Protein AF-A0A7X9J1A2-F1 (afdb_monomer_lite)

Radius of gyration: 20.96 Å; chains: 1; bounding box: 38×32×92 Å

pLDDT: mean 79.82, std 18.3, range [32.09, 97.44]

Sequence (200 aa):
MKPSADDAREDTLRRIERVVHALDPTTAAGPLLGPRILLFTAGESAGREDLATIGTAIELLWRANLRHEIPVGKDLPAGAPAPTLAGDTMLAESYRLLASLGDPWLIQVLSRAMASASEGALCESREERAERQSLYHETIALVGAHQAGQTGGDTRDLLQWARRIGHAHLMDLPPPPDTDPFIAGGFYDPKPEQPVSDSG

Foldseek 3Di:
DDDDLVRLLVVLVVLLQVVLCVLPVPDDSPPLLLLVLLLVLLRSVNNDPLSSLLSNLLVLLVQLLVLVLADPPPDDDPPDPRSNVSSVVSNVVSVVSVVVVVDVVSVVLLVVLSVQLSVLSVDPDLQSNLQSNLQNQLSSSVNSNVNNVHDDDVSVVSSVVSSVVSSVVSVPDDDRDDDPPVVVDPDPPPDPPDPDDDDD

Secondary structure (DSSP, 8-state):
-PPPHHHHHHHHHHHHHHHHHHH-TTS-----HHHHHHHHHHGGGGG-HHHHHHHHHHHHHHHHHHHHTSPTTS-PPTTPPPHHHHHHHHHHHHHHHHHHTT-HHHHHHHHHHHHHHHHHHT-SSHHHHHHHHHHHHHHHHHHHHHHTT--SHHHHHHHHHHHHHHHHHHHHSPPPP---TTSTT-----PPPPPP----

Structure (mmCIF, N/CA/C/O backbone):
data_AF-A0A7X9J1A2-F1
#
_entry.id   AF-A0A7X9J1A2-F1
#
loop_
_atom_site.group_PDB
_atom_site.id
_atom_site.type_symbol
_atom_site.label_atom_id
_atom_site.label_alt_id
_atom_site.label_comp_id
_atom_site.label_asym_id
_atom_site.label_entity_id
_atom_site.label_seq_id
_atom_site.pdbx_PDB_ins_code
_atom_site.Cartn_x
_atom_site.Cartn_y
_atom_site.Cartn_z
_atom_site.occupancy
_atom_site.B_iso_or_equiv
_atom_site.auth_seq_id
_atom_site.auth_comp_id
_atom_site.auth_asym_id
_atom_site.auth_atom_id
_atom_site.pdbx_PDB_model_num
ATOM 1 N N . MET A 1 1 ? -11.864 -21.144 24.073 1.00 57.53 1 MET A N 1
ATOM 2 C CA . MET A 1 1 ? -10.775 -20.141 24.098 1.00 57.53 1 MET A CA 1
ATOM 3 C C . MET A 1 1 ? -10.993 -19.192 22.932 1.00 57.53 1 MET A C 1
ATOM 5 O O . MET A 1 1 ? -11.397 -19.677 21.883 1.00 57.53 1 MET A O 1
ATOM 9 N N . LYS A 1 2 ? -10.812 -17.877 23.111 1.00 55.12 2 LYS A N 1
ATOM 10 C CA . LYS A 1 2 ? -10.766 -16.931 21.980 1.00 55.12 2 LYS A CA 1
ATOM 11 C C . LYS A 1 2 ? -9.363 -17.006 21.344 1.00 55.12 2 LYS A C 1
ATOM 13 O O . LYS A 1 2 ? -8.419 -17.172 22.115 1.00 55.12 2 LYS A O 1
ATOM 18 N N . PRO A 1 3 ? -9.224 -16.930 20.008 1.00 64.00 3 PRO A N 1
ATOM 19 C CA . PRO A 1 3 ? -7.911 -16.856 19.361 1.00 64.00 3 PRO A CA 1
ATOM 20 C C . PRO A 1 3 ? -7.147 -15.613 19.837 1.00 64.00 3 PRO A C 1
ATOM 22 O O . PRO A 1 3 ? -7.770 -14.598 20.163 1.00 64.00 3 PRO A O 1
ATOM 25 N N . SER A 1 4 ? -5.817 -15.710 19.922 1.00 83.62 4 SER A N 1
ATOM 26 C CA . SER A 1 4 ? -4.974 -14.570 20.295 1.00 83.62 4 SER A CA 1
ATOM 27 C C . SER A 1 4 ? -4.921 -13.533 19.164 1.00 83.62 4 SER A C 1
ATOM 29 O O . SER A 1 4 ? -5.210 -13.843 18.006 1.00 83.62 4 SER A O 1
ATOM 31 N N . ALA A 1 5 ? -4.544 -12.291 19.481 1.00 79.69 5 ALA A N 1
ATOM 32 C CA . ALA A 1 5 ? -4.348 -11.250 18.469 1.00 79.69 5 ALA A CA 1
ATOM 33 C C . ALA A 1 5 ? -3.254 -11.627 17.448 1.00 79.69 5 ALA A C 1
ATOM 35 O O . ALA A 1 5 ? -3.342 -11.244 16.282 1.00 79.69 5 ALA A O 1
ATOM 36 N N . ASP A 1 6 ? -2.254 -12.406 17.870 1.00 84.94 6 ASP A N 1
ATOM 37 C CA . ASP A 1 6 ? -1.214 -12.942 16.988 1.00 84.94 6 ASP A CA 1
ATOM 38 C C . ASP A 1 6 ? -1.781 -13.997 16.025 1.00 84.94 6 ASP A C 1
ATOM 40 O O . ASP A 1 6 ? -1.500 -13.936 14.829 1.00 84.94 6 ASP A O 1
ATOM 44 N N . ASP A 1 7 ? -2.647 -14.899 16.506 1.00 87.69 7 ASP A N 1
ATOM 45 C CA . ASP A 1 7 ? -3.311 -15.898 15.653 1.00 87.69 7 ASP A CA 1
ATOM 46 C C . ASP A 1 7 ? -4.206 -15.228 14.605 1.00 87.69 7 ASP A C 1
ATOM 48 O O . ASP A 1 7 ? -4.196 -15.605 13.434 1.00 87.69 7 ASP A O 1
ATOM 52 N N . ALA A 1 8 ? -4.958 -14.198 15.008 1.00 86.50 8 A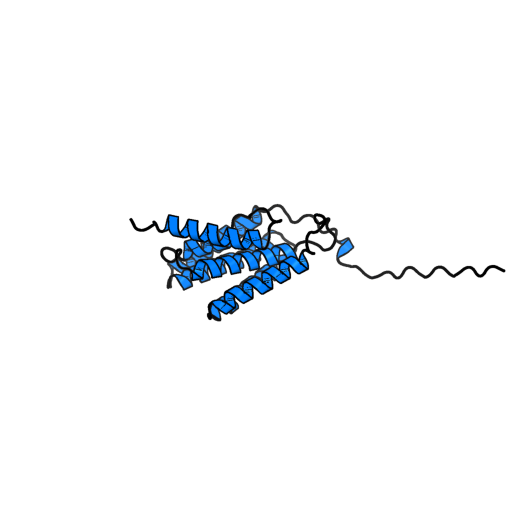LA A N 1
ATOM 53 C CA . ALA A 1 8 ? -5.804 -13.438 14.095 1.00 86.50 8 ALA A CA 1
ATOM 54 C C . ALA A 1 8 ? -4.977 -12.706 13.023 1.00 86.50 8 ALA A C 1
ATOM 56 O O . ALA A 1 8 ? -5.360 -12.700 11.853 1.00 86.50 8 ALA A O 1
ATOM 57 N N . ARG A 1 9 ? -3.825 -12.127 13.398 1.00 90.31 9 ARG A N 1
ATOM 58 C CA . ARG A 1 9 ? -2.885 -11.496 12.456 1.00 90.31 9 ARG A CA 1
ATOM 59 C C . ARG A 1 9 ? -2.355 -12.494 11.436 1.00 90.31 9 ARG A C 1
ATOM 61 O O . ARG A 1 9 ? -2.391 -12.225 10.237 1.00 90.31 9 ARG A O 1
ATOM 68 N N . GLU A 1 10 ? -1.892 -13.638 11.912 1.00 91.50 10 GLU A N 1
ATOM 69 C CA . GLU A 1 10 ? -1.331 -14.691 11.074 1.00 91.50 10 GLU A CA 1
ATOM 70 C C . GLU A 1 10 ? -2.385 -15.281 10.120 1.00 91.50 10 GLU A C 1
ATOM 72 O O . GLU A 1 10 ? -2.131 -15.444 8.926 1.00 91.50 10 GLU A O 1
ATOM 77 N N . ASP A 1 11 ? -3.610 -15.512 10.593 1.00 91.06 11 ASP A N 1
ATOM 78 C CA . ASP A 1 11 ? -4.706 -15.973 9.738 1.00 91.06 11 ASP A CA 1
ATOM 79 C C . ASP A 1 11 ? -5.106 -14.938 8.676 1.00 91.06 11 ASP A C 1
ATOM 81 O O . ASP A 1 11 ? -5.395 -15.312 7.532 1.00 91.06 11 ASP A O 1
ATOM 85 N N . THR A 1 12 ? -5.092 -13.643 9.009 1.00 92.00 12 THR A N 1
ATOM 86 C CA . THR A 1 12 ? -5.304 -12.565 8.032 1.00 92.00 12 THR A CA 1
ATOM 87 C C . THR A 1 12 ? -4.186 -12.538 6.986 1.00 92.00 12 THR A C 1
ATOM 89 O O . THR A 1 12 ? -4.484 -12.483 5.790 1.00 92.00 12 THR A O 1
ATOM 92 N N . LEU A 1 13 ? -2.916 -12.671 7.385 1.00 92.12 13 LEU A N 1
ATOM 93 C CA . LEU A 1 13 ? -1.786 -12.747 6.447 1.00 92.12 13 LEU A CA 1
ATOM 94 C C . LEU A 1 13 ? -1.917 -13.932 5.487 1.00 92.12 13 LEU A C 1
ATOM 96 O O . LEU A 1 13 ? -1.787 -13.746 4.280 1.00 92.12 13 LEU A O 1
ATOM 100 N N . ARG A 1 14 ? -2.275 -15.122 5.982 1.00 91.31 14 ARG A N 1
ATOM 101 C CA . ARG A 1 14 ? -2.501 -16.308 5.134 1.00 91.31 14 ARG A CA 1
ATOM 102 C C . ARG A 1 14 ? -3.665 -16.136 4.159 1.00 91.31 14 ARG A C 1
ATOM 104 O O . ARG A 1 14 ? -3.701 -16.770 3.105 1.00 91.31 14 ARG A O 1
ATOM 111 N N . ARG A 1 15 ? -4.686 -15.347 4.509 1.00 90.88 15 ARG A N 1
ATOM 112 C CA . ARG A 1 15 ? -5.785 -15.013 3.582 1.00 90.88 15 ARG A CA 1
ATOM 113 C C . ARG A 1 15 ? -5.285 -14.106 2.464 1.00 90.88 15 ARG A C 1
ATOM 115 O O . ARG A 1 15 ? -5.536 -14.420 1.305 1.00 90.88 15 ARG A O 1
ATOM 122 N N . ILE A 1 16 ? -4.548 -13.054 2.815 1.00 91.75 16 ILE A N 1
ATOM 123 C CA . ILE A 1 16 ? -3.936 -12.129 1.852 1.00 91.75 16 ILE A CA 1
ATOM 124 C C . ILE A 1 16 ? -3.003 -12.897 0.911 1.00 91.75 16 ILE A C 1
ATOM 126 O O . ILE A 1 16 ? -3.150 -12.813 -0.306 1.00 91.75 16 ILE A O 1
ATOM 130 N N . GLU A 1 17 ? -2.105 -13.713 1.465 1.00 89.75 17 GLU A N 1
ATOM 131 C CA . GLU A 1 17 ? -1.139 -14.507 0.705 1.00 89.75 17 GLU A CA 1
ATOM 132 C C . GLU A 1 17 ? -1.815 -15.402 -0.335 1.00 89.75 17 GLU A C 1
ATOM 134 O O . GLU A 1 17 ? -1.398 -15.427 -1.490 1.00 89.75 17 GLU A O 1
ATOM 139 N N . ARG A 1 18 ? -2.901 -16.092 0.039 1.00 88.75 18 ARG A N 1
ATOM 140 C CA . ARG A 1 18 ? -3.647 -16.959 -0.885 1.00 88.75 18 ARG A CA 1
ATOM 141 C C . ARG A 1 18 ? -4.242 -16.197 -2.064 1.00 88.75 18 ARG A C 1
ATOM 143 O O . ARG A 1 18 ? -4.174 -16.690 -3.186 1.00 88.75 18 ARG A O 1
ATOM 150 N N . VAL A 1 19 ? -4.827 -15.023 -1.822 1.00 87.12 19 VAL A N 1
ATOM 151 C CA . VAL A 1 19 ? -5.424 -14.208 -2.894 1.00 87.12 19 VAL A CA 1
ATOM 152 C C . VAL A 1 19 ? -4.337 -13.663 -3.813 1.00 87.12 19 VAL A C 1
ATOM 154 O O . VAL A 1 19 ? -4.432 -13.783 -5.032 1.00 87.12 19 VAL A O 1
ATOM 157 N N . VAL A 1 20 ? -3.274 -13.119 -3.226 1.00 86.00 20 VAL A N 1
ATOM 158 C CA . VAL A 1 20 ? -2.151 -12.546 -3.968 1.00 86.00 20 VAL A CA 1
ATOM 159 C C . VAL A 1 20 ? -1.443 -13.614 -4.802 1.00 86.00 20 VAL A C 1
ATOM 161 O O . VAL A 1 20 ? -1.184 -13.390 -5.979 1.00 86.00 20 VAL A O 1
ATOM 164 N N . HIS A 1 21 ? -1.188 -14.798 -4.242 1.00 83.44 21 HIS A N 1
ATOM 165 C CA . HIS A 1 21 ? -0.560 -15.904 -4.966 1.00 83.44 21 HIS A CA 1
ATOM 166 C C . HIS A 1 21 ? -1.423 -16.421 -6.126 1.00 83.44 21 HIS A C 1
ATOM 168 O O . HIS A 1 21 ? -0.889 -16.784 -7.170 1.00 83.44 21 HIS A O 1
ATOM 174 N N . ALA A 1 22 ? -2.752 -16.421 -5.980 1.00 82.81 22 ALA A N 1
ATOM 175 C CA . ALA A 1 22 ? -3.654 -16.811 -7.063 1.00 82.81 22 ALA A CA 1
ATOM 176 C C . ALA A 1 22 ? -3.606 -15.838 -8.257 1.00 82.81 22 ALA A C 1
ATOM 178 O O . ALA A 1 22 ? -3.757 -16.264 -9.400 1.00 82.81 22 ALA A O 1
ATOM 179 N N . LEU A 1 23 ? -3.389 -14.545 -7.995 1.00 74.56 23 LEU A N 1
ATOM 180 C CA . LEU A 1 23 ? -3.280 -13.502 -9.022 1.00 74.56 23 LEU A CA 1
ATOM 181 C C . LEU A 1 23 ? -1.855 -13.351 -9.571 1.00 74.56 23 LEU A C 1
ATOM 183 O O . LEU A 1 23 ? -1.667 -12.854 -10.680 1.00 74.56 23 LEU A O 1
ATOM 187 N N . ASP A 1 24 ? -0.858 -13.787 -8.806 1.00 71.38 24 ASP A N 1
ATOM 188 C CA . ASP A 1 24 ? 0.553 -13.663 -9.143 1.00 71.38 24 ASP A CA 1
ATOM 189 C C . ASP A 1 24 ? 1.355 -14.928 -8.783 1.00 71.38 24 ASP A C 1
ATOM 191 O O . ASP A 1 24 ? 2.184 -14.916 -7.865 1.00 71.38 24 ASP A O 1
ATOM 195 N N . PRO A 1 25 ? 1.145 -16.041 -9.509 1.00 67.12 25 PRO A N 1
ATOM 196 C CA . PRO A 1 25 ? 1.778 -17.318 -9.184 1.00 67.12 25 PRO A CA 1
ATOM 197 C C . PRO A 1 25 ? 3.279 -17.348 -9.513 1.00 67.12 25 PRO A C 1
ATOM 199 O O . PRO A 1 25 ? 3.980 -18.270 -9.104 1.00 67.12 25 PRO A O 1
ATOM 202 N N . THR A 1 26 ? 3.775 -16.367 -10.277 1.00 61.22 26 THR A N 1
ATOM 203 C CA . THR A 1 26 ? 5.150 -16.356 -10.812 1.00 61.22 26 THR A CA 1
ATOM 204 C C . THR A 1 26 ? 6.134 -15.552 -9.970 1.00 61.22 26 THR A C 1
ATOM 206 O O . THR A 1 26 ? 7.341 -15.733 -10.115 1.00 61.22 26 THR A O 1
ATOM 209 N N . THR A 1 27 ? 5.650 -14.698 -9.069 1.00 58.41 27 THR A N 1
ATOM 210 C CA . THR A 1 27 ? 6.512 -14.019 -8.100 1.00 58.41 27 THR A CA 1
ATOM 211 C C . THR A 1 27 ? 6.580 -14.891 -6.857 1.00 58.41 27 THR A C 1
ATOM 213 O O . THR A 1 27 ? 5.543 -15.192 -6.259 1.00 58.41 27 THR A O 1
ATOM 216 N N . ALA A 1 28 ? 7.790 -15.296 -6.451 1.00 54.59 28 ALA A N 1
ATOM 217 C CA . ALA A 1 28 ? 8.000 -15.860 -5.119 1.00 54.59 28 ALA A CA 1
ATOM 218 C C . ALA A 1 28 ? 7.271 -14.962 -4.116 1.00 54.59 28 ALA A C 1
ATOM 220 O O . ALA A 1 28 ? 7.385 -13.739 -4.224 1.00 54.59 28 ALA A O 1
ATOM 221 N N . ALA A 1 29 ? 6.460 -15.540 -3.224 1.00 56.88 29 ALA A N 1
ATOM 222 C CA . ALA A 1 29 ? 5.693 -14.767 -2.258 1.00 56.88 29 ALA A CA 1
ATOM 223 C C . ALA A 1 29 ? 6.668 -13.883 -1.469 1.00 56.88 29 ALA A C 1
ATOM 225 O O . ALA A 1 29 ? 7.393 -14.354 -0.595 1.00 56.88 29 ALA A O 1
ATOM 226 N N . GLY A 1 30 ? 6.758 -12.610 -1.864 1.00 64.94 30 GLY A N 1
ATOM 227 C CA . GLY A 1 30 ? 7.595 -11.636 -1.190 1.00 64.94 30 GLY A CA 1
ATOM 228 C C . GLY A 1 30 ? 7.124 -11.480 0.254 1.00 64.94 30 GLY A C 1
ATOM 229 O O . GLY A 1 30 ? 6.043 -11.955 0.615 1.00 64.94 30 GLY A O 1
ATOM 230 N N . PRO A 1 31 ? 7.897 -10.800 1.105 1.00 73.25 31 PRO A N 1
ATOM 231 C CA . PRO A 1 31 ? 7.654 -10.755 2.541 1.00 73.25 31 PRO A CA 1
ATOM 232 C C . PRO A 1 31 ? 6.414 -9.939 2.960 1.00 73.25 31 PRO A C 1
ATOM 234 O O . PRO A 1 31 ? 6.414 -9.439 4.081 1.00 73.25 31 PRO A O 1
ATOM 237 N N . LEU A 1 32 ? 5.349 -9.826 2.142 1.00 88.69 32 LEU A N 1
ATOM 238 C CA . LEU A 1 32 ? 4.072 -9.126 2.398 1.00 88.69 32 LEU A CA 1
ATOM 239 C C . LEU A 1 32 ? 4.255 -7.925 3.339 1.00 88.69 32 LEU A C 1
ATOM 241 O O . LEU A 1 32 ? 3.583 -7.822 4.371 1.00 88.69 32 LEU A O 1
ATOM 245 N N . LEU A 1 33 ? 5.257 -7.084 3.055 1.00 91.81 33 LEU A N 1
ATOM 246 C CA . LEU A 1 33 ? 5.751 -6.122 4.038 1.00 91.81 33 LEU A CA 1
ATOM 247 C C . LEU A 1 33 ? 4.669 -5.089 4.346 1.00 91.81 33 LEU A C 1
ATOM 249 O O . LEU A 1 33 ? 4.412 -4.802 5.513 1.00 91.81 33 LEU A O 1
ATOM 253 N N . GLY A 1 34 ? 3.982 -4.601 3.310 1.00 94.38 34 GLY A N 1
ATOM 254 C CA . GLY A 1 34 ? 2.844 -3.701 3.459 1.00 94.38 34 GLY A CA 1
ATOM 255 C C . GLY A 1 34 ? 1.744 -4.294 4.346 1.00 94.38 34 GLY A C 1
ATOM 256 O O . GLY A 1 34 ? 1.450 -3.714 5.391 1.00 94.38 34 GLY A O 1
ATOM 257 N N . PRO A 1 35 ? 1.183 -5.473 4.022 1.00 95.25 35 PRO A N 1
ATOM 258 C CA . PRO A 1 35 ? 0.241 -6.168 4.900 1.00 95.25 35 PRO A CA 1
ATOM 259 C C . PRO A 1 35 ? 0.720 -6.342 6.346 1.00 95.25 35 PRO A C 1
ATOM 261 O O . PRO A 1 35 ? -0.052 -6.133 7.279 1.00 95.25 35 PRO A O 1
ATOM 264 N N . ARG A 1 36 ? 1.995 -6.679 6.565 1.00 95.25 36 ARG A N 1
ATOM 265 C CA . ARG A 1 36 ? 2.554 -6.810 7.920 1.00 95.25 36 ARG A CA 1
ATOM 266 C C . ARG A 1 36 ? 2.561 -5.478 8.670 1.00 95.25 36 ARG A C 1
ATOM 268 O O . ARG A 1 36 ? 2.163 -5.450 9.832 1.00 95.25 36 ARG A O 1
ATOM 275 N N . ILE A 1 37 ? 2.949 -4.385 8.012 1.00 95.88 37 ILE A N 1
ATOM 276 C CA . ILE A 1 37 ? 2.891 -3.032 8.585 1.00 95.88 37 ILE A CA 1
ATOM 277 C C . ILE A 1 37 ? 1.445 -2.657 8.919 1.00 95.88 37 ILE A C 1
ATOM 279 O O . ILE A 1 37 ? 1.189 -2.229 10.041 1.00 95.88 37 ILE A O 1
ATOM 283 N N . LEU A 1 38 ? 0.507 -2.872 7.989 1.00 96.38 38 LEU A N 1
ATOM 284 C CA . LEU A 1 38 ? -0.918 -2.589 8.180 1.00 96.38 38 LEU A CA 1
ATOM 285 C C . LEU A 1 38 ? -1.456 -3.266 9.444 1.00 96.38 38 LEU A C 1
ATOM 287 O O . LEU A 1 38 ? -2.089 -2.626 10.279 1.00 96.38 38 LEU A O 1
ATOM 291 N N . LEU A 1 39 ? -1.222 -4.573 9.574 1.00 94.50 39 LEU A N 1
ATOM 292 C CA . LEU A 1 39 ? -1.756 -5.359 10.683 1.00 94.50 39 LEU A CA 1
ATOM 293 C C . LEU A 1 39 ? -1.065 -5.031 12.005 1.00 94.50 39 LEU A C 1
ATOM 295 O O . LEU A 1 39 ? -1.712 -5.056 13.049 1.00 94.50 39 LEU A O 1
ATOM 299 N N . PHE A 1 40 ? 0.228 -4.704 11.969 1.00 92.81 40 PHE A N 1
ATOM 300 C CA . PHE A 1 40 ? 0.948 -4.253 13.153 1.00 92.81 40 PHE A CA 1
ATOM 301 C C . PHE A 1 40 ? 0.371 -2.937 13.681 1.00 92.81 40 PHE A C 1
ATOM 303 O O . PHE A 1 40 ? 0.045 -2.843 14.862 1.00 92.81 40 PHE A O 1
ATOM 310 N N . THR A 1 41 ? 0.175 -1.939 12.815 1.00 93.56 41 THR A N 1
ATOM 311 C CA . THR A 1 41 ? -0.350 -0.636 13.247 1.00 93.56 41 THR A CA 1
ATOM 312 C C . THR A 1 41 ? -1.845 -0.666 13.555 1.00 93.56 41 THR A C 1
ATOM 314 O O . THR A 1 41 ? -2.301 0.101 14.401 1.00 93.56 41 THR A O 1
ATOM 317 N N . ALA A 1 42 ? -2.599 -1.597 12.962 1.00 91.81 42 ALA A N 1
ATOM 318 C CA . ALA A 1 42 ? -3.988 -1.861 13.332 1.00 91.81 42 ALA A CA 1
ATOM 319 C C . ALA A 1 42 ? -4.145 -2.503 14.732 1.00 91.81 42 ALA A C 1
ATOM 321 O O . ALA A 1 42 ? -5.239 -2.474 15.306 1.00 91.81 42 ALA A O 1
ATOM 322 N N . GLY A 1 43 ? -3.075 -3.072 15.301 1.00 86.44 43 GLY A N 1
ATOM 323 C CA . GLY A 1 43 ? -3.054 -3.635 16.654 1.00 86.44 43 GLY A CA 1
ATOM 324 C C . GLY A 1 43 ? -4.130 -4.705 16.878 1.00 86.44 43 GLY A C 1
ATOM 325 O O . GLY A 1 43 ? -4.270 -5.643 16.096 1.00 86.44 43 GLY A O 1
ATOM 326 N N . GLU A 1 44 ? -4.931 -4.550 17.934 1.00 83.69 44 GLU A N 1
ATOM 327 C CA . GLU A 1 44 ? -6.037 -5.465 18.273 1.00 83.69 44 GLU A CA 1
ATOM 328 C C . GLU A 1 44 ? -7.136 -5.534 17.195 1.00 83.69 44 GLU A C 1
ATOM 330 O O . GLU A 1 44 ? -7.920 -6.482 17.157 1.00 83.69 44 GLU A O 1
ATOM 335 N N . SER A 1 45 ? -7.189 -4.561 16.278 1.00 80.56 45 SER A N 1
ATOM 336 C CA . SER A 1 45 ? -8.154 -4.567 15.171 1.00 80.56 45 SER A CA 1
ATOM 337 C C . SER A 1 45 ? -7.752 -5.495 14.024 1.00 80.56 45 SER A C 1
ATOM 339 O O . SER A 1 45 ? -8.548 -5.689 13.111 1.00 80.56 45 SER A O 1
ATOM 341 N N . ALA A 1 46 ? -6.559 -6.096 14.061 1.00 73.81 46 ALA A N 1
ATOM 342 C CA . ALA A 1 46 ? -5.975 -6.856 12.954 1.00 73.81 46 ALA A CA 1
ATOM 343 C C . ALA A 1 46 ? -6.781 -8.084 12.474 1.00 73.81 46 ALA A C 1
ATOM 345 O O . ALA A 1 46 ? -6.547 -8.588 11.374 1.00 73.81 46 ALA A O 1
ATOM 346 N N . GLY A 1 47 ? -7.733 -8.568 13.277 1.00 67.75 47 GLY A N 1
ATOM 347 C CA . GLY A 1 47 ? -8.642 -9.659 12.908 1.00 67.75 47 GLY A CA 1
ATOM 348 C C . GLY A 1 47 ? -9.889 -9.228 12.128 1.00 67.75 47 GLY A C 1
ATOM 349 O O . GLY A 1 47 ? -10.715 -10.083 11.805 1.00 67.75 47 GLY A O 1
ATOM 350 N N . ARG A 1 48 ? -10.076 -7.927 11.859 1.00 82.81 48 ARG A N 1
ATOM 351 C CA . ARG A 1 48 ? -11.223 -7.444 11.080 1.00 82.81 48 ARG A CA 1
ATOM 352 C C . ARG A 1 48 ? -11.136 -7.916 9.630 1.00 82.81 48 ARG A C 1
ATOM 354 O O . ARG A 1 48 ? -10.067 -7.952 9.026 1.00 82.81 48 ARG A O 1
ATOM 361 N N . GLU A 1 49 ? -12.290 -8.264 9.071 1.00 83.31 49 GLU A N 1
ATOM 362 C CA . GLU A 1 49 ? -12.389 -8.793 7.709 1.00 83.31 49 GLU A CA 1
ATOM 363 C C . GLU A 1 49 ? -11.968 -7.766 6.650 1.00 83.31 49 GLU A C 1
ATOM 365 O O . GLU A 1 49 ? -11.269 -8.111 5.698 1.00 83.31 49 GLU A O 1
ATOM 370 N N . ASP A 1 50 ? -12.305 -6.493 6.857 1.00 91.31 50 ASP A N 1
ATOM 371 C CA . ASP A 1 50 ? -11.900 -5.402 5.970 1.00 91.31 50 ASP A CA 1
ATOM 372 C C . ASP A 1 50 ? -10.379 -5.227 5.879 1.00 91.31 50 ASP A C 1
ATOM 374 O O . ASP A 1 50 ? -9.880 -4.910 4.803 1.00 91.31 50 ASP A O 1
ATOM 378 N N . LEU A 1 51 ? -9.611 -5.503 6.937 1.00 92.94 51 LEU A N 1
ATOM 379 C CA . LEU A 1 51 ? -8.148 -5.435 6.894 1.00 92.94 51 LEU A CA 1
ATOM 380 C C . LEU A 1 51 ? -7.530 -6.496 5.986 1.00 92.94 51 LEU A C 1
ATOM 382 O O . LEU A 1 51 ? -6.485 -6.236 5.389 1.00 92.94 51 LEU A O 1
ATOM 386 N N . ALA A 1 52 ? -8.171 -7.657 5.822 1.00 93.25 52 ALA A N 1
ATOM 387 C CA . ALA A 1 52 ? -7.741 -8.629 4.822 1.00 93.25 52 ALA A CA 1
ATOM 388 C C . ALA A 1 52 ? -7.919 -8.056 3.407 1.00 93.25 52 ALA A C 1
ATOM 390 O O . ALA A 1 52 ? -7.021 -8.169 2.572 1.00 93.25 52 ALA A O 1
ATOM 391 N N . THR A 1 53 ? -9.042 -7.385 3.146 1.00 95.31 53 THR A N 1
ATOM 392 C CA . THR A 1 53 ? -9.319 -6.720 1.864 1.00 95.31 53 THR A CA 1
ATOM 393 C C . THR A 1 53 ? -8.370 -5.546 1.615 1.00 95.31 53 THR A C 1
ATOM 395 O O . THR A 1 53 ? -7.784 -5.461 0.537 1.00 95.31 53 THR A O 1
ATOM 398 N N . ILE A 1 54 ? -8.155 -4.684 2.614 1.00 97.19 54 ILE A N 1
ATOM 399 C CA . ILE A 1 54 ? -7.228 -3.543 2.547 1.00 97.19 54 ILE A CA 1
ATOM 400 C C . ILE A 1 54 ? -5.797 -4.036 2.321 1.00 97.19 54 ILE A C 1
ATOM 402 O O . ILE A 1 54 ? -5.114 -3.553 1.421 1.00 97.19 54 ILE A O 1
ATOM 406 N N . GLY A 1 55 ? -5.348 -5.029 3.092 1.00 95.62 55 GLY A N 1
ATOM 407 C CA . GLY A 1 55 ? -4.014 -5.610 2.958 1.00 95.62 55 GLY A CA 1
ATOM 408 C C . GLY A 1 55 ? -3.799 -6.280 1.602 1.00 95.62 55 GLY A C 1
ATOM 409 O O . GLY A 1 55 ? -2.742 -6.111 1.001 1.00 95.62 55 GLY A O 1
ATOM 410 N N . THR A 1 56 ? -4.817 -6.964 1.073 1.00 95.06 56 THR A N 1
ATOM 411 C CA . THR A 1 56 ? -4.779 -7.519 -0.290 1.00 95.06 56 THR A CA 1
ATOM 412 C C . THR A 1 56 ? -4.635 -6.409 -1.328 1.00 95.06 56 THR A C 1
ATOM 414 O O . THR A 1 56 ? -3.769 -6.499 -2.192 1.00 95.06 56 THR A O 1
ATOM 417 N N . ALA A 1 57 ? -5.429 -5.340 -1.233 1.00 96.12 57 ALA A N 1
ATOM 418 C CA . ALA A 1 57 ? -5.335 -4.217 -2.161 1.00 96.12 57 ALA A CA 1
ATOM 419 C C . ALA A 1 57 ? -3.960 -3.529 -2.111 1.00 96.12 57 ALA A C 1
ATOM 421 O O . ALA A 1 57 ? -3.394 -3.225 -3.157 1.00 96.12 57 ALA A O 1
ATOM 422 N N . ILE A 1 58 ? -3.400 -3.335 -0.913 1.00 96.12 58 ILE A N 1
ATOM 423 C CA . ILE A 1 58 ? -2.053 -2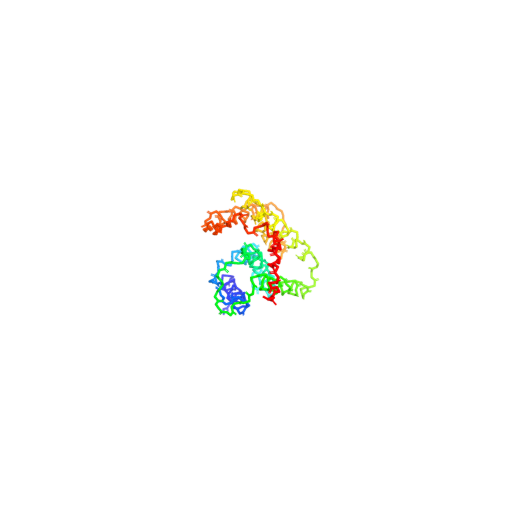.782 -0.709 1.00 96.12 58 ILE A CA 1
ATOM 424 C C . ILE A 1 58 ? -0.989 -3.649 -1.388 1.00 96.12 58 ILE A C 1
ATOM 426 O O . ILE A 1 58 ? -0.153 -3.143 -2.131 1.00 96.12 58 ILE A O 1
ATOM 430 N N . GLU A 1 59 ? -1.021 -4.962 -1.168 1.00 94.19 59 GLU A N 1
ATOM 431 C CA . GLU A 1 59 ? -0.033 -5.855 -1.775 1.00 94.19 59 GLU A CA 1
ATOM 432 C C . GLU A 1 59 ? -0.171 -5.899 -3.306 1.00 94.19 59 GLU A C 1
ATOM 434 O O . GLU A 1 59 ? 0.835 -5.914 -4.014 1.00 94.19 59 GLU A O 1
ATOM 439 N N . LEU A 1 60 ? -1.399 -5.867 -3.836 1.00 93.44 60 LEU A N 1
ATOM 440 C CA . LEU A 1 60 ? -1.640 -5.811 -5.280 1.00 93.44 60 LEU A CA 1
ATOM 441 C C . LEU A 1 60 ? -1.155 -4.497 -5.905 1.00 93.44 60 LEU A C 1
ATOM 443 O O . LEU A 1 60 ? -0.551 -4.537 -6.973 1.00 93.44 60 LEU A O 1
ATOM 447 N N . LEU A 1 61 ? -1.356 -3.354 -5.239 1.00 93.94 61 LEU A N 1
ATOM 448 C CA . LEU A 1 61 ? -0.801 -2.062 -5.666 1.00 93.94 61 LEU A CA 1
ATOM 449 C C . LEU A 1 61 ? 0.728 -2.117 -5.745 1.00 93.94 61 LEU A C 1
ATOM 451 O O . LEU A 1 61 ? 1.317 -1.731 -6.753 1.00 93.94 61 LEU A O 1
ATOM 455 N N . TRP A 1 62 ? 1.371 -2.644 -4.701 1.00 90.94 62 TRP A N 1
ATOM 456 C CA . TRP A 1 62 ? 2.824 -2.767 -4.659 1.00 90.94 62 TRP A CA 1
ATOM 457 C C . TRP A 1 62 ? 3.360 -3.679 -5.767 1.00 90.94 62 TRP A C 1
ATOM 459 O O . TRP A 1 62 ? 4.307 -3.328 -6.472 1.00 90.94 62 TRP A O 1
ATOM 469 N N . ARG A 1 63 ? 2.724 -4.834 -5.982 1.00 88.06 63 ARG A N 1
ATOM 470 C CA . ARG A 1 63 ? 3.114 -5.763 -7.050 1.00 88.06 63 ARG A CA 1
ATOM 471 C C . ARG A 1 63 ? 2.869 -5.200 -8.437 1.00 88.06 63 ARG A C 1
ATOM 473 O O . ARG A 1 63 ? 3.709 -5.415 -9.305 1.00 88.06 63 ARG A O 1
ATOM 480 N N . ALA A 1 64 ? 1.782 -4.459 -8.639 1.00 89.00 64 ALA A N 1
ATOM 481 C CA . ALA A 1 64 ? 1.550 -3.746 -9.889 1.00 89.00 64 ALA A CA 1
ATOM 482 C C . ALA A 1 64 ? 2.727 -2.814 -10.201 1.00 89.00 64 ALA A C 1
ATOM 484 O O . ALA A 1 64 ? 3.314 -2.916 -11.275 1.00 89.00 64 ALA A O 1
ATOM 485 N N . ASN A 1 65 ? 3.152 -2.015 -9.218 1.00 86.88 65 ASN A N 1
ATOM 486 C CA . ASN A 1 65 ? 4.299 -1.123 -9.364 1.00 86.88 65 ASN A CA 1
ATOM 487 C C . ASN A 1 65 ? 5.588 -1.869 -9.721 1.00 86.88 65 ASN A C 1
ATOM 489 O O . ASN A 1 65 ? 6.243 -1.529 -10.700 1.00 86.88 65 ASN A O 1
ATOM 493 N N . LEU A 1 66 ? 5.917 -2.938 -8.989 1.00 82.00 66 LEU A N 1
ATOM 494 C CA . LEU A 1 66 ? 7.103 -3.748 -9.282 1.00 82.00 66 LEU A CA 1
ATOM 495 C C . LEU A 1 66 ? 7.058 -4.371 -10.683 1.00 82.00 66 LEU A C 1
ATOM 497 O O . LEU A 1 66 ? 8.084 -4.479 -11.347 1.00 82.00 66 LEU A O 1
ATOM 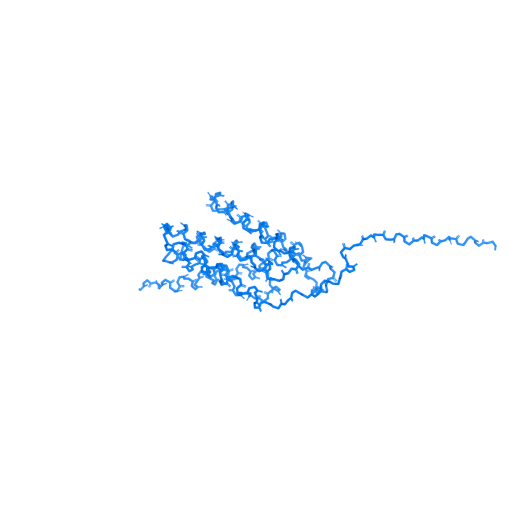501 N N . ARG A 1 67 ? 5.876 -4.790 -11.148 1.00 79.31 67 ARG A N 1
ATOM 502 C CA . ARG A 1 67 ? 5.689 -5.341 -12.497 1.00 79.31 67 ARG A CA 1
ATOM 503 C C . ARG A 1 67 ? 5.873 -4.284 -13.577 1.00 79.31 67 ARG A C 1
ATOM 505 O O . ARG A 1 67 ? 6.450 -4.596 -14.616 1.00 79.31 67 ARG A O 1
ATOM 512 N N . HIS A 1 68 ? 5.412 -3.061 -13.329 1.00 81.88 68 HIS A N 1
ATOM 513 C CA . HIS A 1 68 ? 5.599 -1.923 -14.230 1.00 81.88 68 HIS A CA 1
ATOM 514 C C . HIS A 1 68 ? 7.053 -1.438 -14.282 1.00 81.88 68 HIS A C 1
ATOM 516 O O . HIS A 1 68 ? 7.460 -0.885 -15.298 1.00 81.88 68 HIS A O 1
ATOM 522 N N . GLU A 1 69 ? 7.852 -1.706 -13.248 1.00 77.31 69 GLU A N 1
ATOM 523 C CA . GLU A 1 69 ? 9.297 -1.442 -13.242 1.00 77.31 69 GLU A CA 1
ATOM 524 C C . GLU A 1 69 ? 10.114 -2.456 -14.071 1.00 77.31 69 GLU A C 1
ATOM 526 O O . GLU A 1 69 ? 11.277 -2.195 -14.387 1.00 77.31 69 GLU A O 1
ATOM 531 N N . ILE A 1 70 ? 9.542 -3.608 -14.459 1.00 69.25 70 ILE A N 1
ATOM 532 C CA . ILE A 1 70 ? 10.247 -4.592 -15.294 1.00 69.25 70 ILE A CA 1
ATOM 533 C C . ILE A 1 70 ? 10.378 -4.044 -16.727 1.00 69.25 70 ILE A C 1
ATOM 535 O O . ILE A 1 70 ? 9.362 -3.802 -17.383 1.00 69.25 70 ILE A O 1
ATOM 539 N N . PRO A 1 71 ? 11.605 -3.917 -17.266 1.00 62.97 71 PRO A N 1
ATOM 540 C CA . PRO A 1 71 ? 11.821 -3.391 -18.610 1.00 62.97 71 PRO A CA 1
ATOM 541 C C . PRO A 1 71 ? 11.150 -4.242 -19.689 1.00 62.97 71 PRO A C 1
ATOM 543 O O . PRO A 1 71 ? 11.232 -5.475 -19.673 1.00 62.97 71 PRO A O 1
ATOM 546 N N . VAL A 1 72 ? 10.545 -3.576 -20.673 1.00 51.56 72 VAL A N 1
ATOM 547 C CA . VAL A 1 72 ? 9.995 -4.223 -21.870 1.00 51.56 72 VAL A CA 1
ATOM 548 C C . VAL A 1 72 ? 11.132 -4.914 -22.634 1.00 51.56 72 VAL A C 1
ATOM 550 O O . VAL A 1 72 ? 12.141 -4.286 -22.941 1.00 51.56 72 VAL A O 1
ATOM 553 N N . GLY A 1 73 ? 10.977 -6.206 -22.943 1.00 45.97 73 GLY A N 1
ATOM 554 C CA . GLY A 1 73 ? 11.950 -6.970 -23.739 1.00 45.97 73 GLY A CA 1
ATOM 555 C C . GLY A 1 73 ? 12.928 -7.851 -22.954 1.00 45.97 73 GLY A C 1
ATOM 556 O O . GLY A 1 73 ? 13.806 -8.447 -23.571 1.00 45.97 73 GLY A O 1
ATOM 557 N N . LYS A 1 74 ? 12.788 -7.985 -21.627 1.00 54.94 74 LYS A N 1
ATOM 558 C CA . LYS A 1 74 ? 13.474 -9.057 -20.880 1.00 54.94 74 LYS A CA 1
ATOM 559 C C . LYS A 1 74 ? 12.779 -10.400 -21.088 1.00 54.94 74 LYS A C 1
ATOM 561 O O . LYS A 1 74 ? 11.553 -10.444 -21.180 1.00 54.94 74 LYS A O 1
ATOM 566 N N . ASP A 1 75 ? 13.568 -11.475 -21.141 1.00 52.34 75 ASP A N 1
ATOM 567 C CA . ASP A 1 75 ? 13.069 -12.845 -21.282 1.00 52.34 75 ASP A CA 1
ATOM 568 C C . ASP A 1 75 ? 12.095 -13.165 -20.146 1.00 52.34 75 ASP A C 1
ATOM 570 O O . ASP A 1 75 ? 12.474 -13.328 -18.983 1.00 52.34 75 ASP A O 1
ATOM 574 N N . LEU A 1 76 ? 10.814 -13.235 -20.490 1.00 57.75 76 LEU A N 1
ATOM 575 C CA . LEU A 1 76 ? 9.783 -13.722 -19.591 1.00 57.75 76 LEU A CA 1
ATOM 576 C C . LEU A 1 76 ? 9.654 -15.233 -19.762 1.00 57.75 76 LEU A C 1
ATOM 578 O O . LEU A 1 76 ? 9.845 -15.745 -20.870 1.00 57.75 76 LEU A O 1
ATOM 582 N N . PRO A 1 77 ? 9.282 -15.964 -18.698 1.00 57.12 77 PRO A N 1
ATOM 583 C CA . PRO A 1 77 ? 8.903 -17.362 -18.831 1.00 57.12 77 PRO A CA 1
ATOM 584 C C . PRO A 1 77 ? 7.855 -17.523 -19.938 1.00 57.12 77 PRO A C 1
ATOM 586 O O . PRO A 1 77 ? 6.903 -16.742 -20.018 1.00 57.12 77 PRO A O 1
ATOM 589 N N . ALA A 1 78 ? 8.018 -18.532 -20.794 1.00 51.22 78 ALA A N 1
ATOM 590 C CA . ALA A 1 78 ? 7.081 -18.790 -21.882 1.00 51.22 78 ALA A CA 1
ATOM 591 C C . ALA A 1 78 ? 5.648 -18.942 -21.336 1.00 51.22 78 ALA A C 1
ATOM 593 O O . ALA A 1 78 ? 5.393 -19.773 -20.465 1.00 51.22 78 ALA A O 1
ATOM 594 N N . GLY A 1 79 ? 4.719 -18.125 -21.842 1.00 57.62 79 GLY A N 1
ATOM 595 C CA . GLY A 1 79 ? 3.319 -18.108 -21.402 1.00 57.62 79 GLY A CA 1
ATOM 596 C C . GLY A 1 79 ? 3.006 -17.168 -20.232 1.00 57.62 79 GLY A C 1
ATOM 597 O O . GLY A 1 79 ? 1.841 -17.072 -19.848 1.00 57.62 79 GLY A O 1
ATOM 598 N N . ALA A 1 80 ? 3.989 -16.446 -19.682 1.00 56.44 80 ALA A N 1
ATOM 599 C CA . ALA A 1 80 ? 3.711 -15.371 -18.737 1.00 56.44 80 ALA A CA 1
ATOM 600 C C . ALA A 1 80 ? 3.032 -14.189 -19.463 1.00 56.44 80 ALA A C 1
ATOM 602 O O . ALA A 1 80 ? 3.475 -13.815 -20.555 1.00 56.44 80 ALA A O 1
ATOM 603 N N . PRO A 1 81 ? 1.969 -13.585 -18.894 1.00 59.22 81 PRO A N 1
ATOM 604 C CA . PRO A 1 81 ? 1.418 -12.347 -19.433 1.00 59.22 81 PRO A CA 1
ATOM 605 C C . PRO A 1 81 ? 2.510 -11.277 -19.491 1.00 59.22 81 PRO A C 1
ATOM 607 O O . PRO A 1 81 ? 3.421 -11.262 -18.657 1.00 59.22 81 PRO A O 1
ATOM 610 N N . ALA A 1 82 ? 2.405 -10.364 -20.462 1.00 67.50 82 ALA A N 1
ATOM 611 C CA . ALA A 1 82 ? 3.288 -9.206 -20.508 1.00 67.50 82 ALA A CA 1
ATOM 612 C C . ALA A 1 82 ? 3.268 -8.507 -19.128 1.00 67.50 82 ALA A C 1
ATOM 614 O O . ALA A 1 82 ? 2.178 -8.352 -18.565 1.00 67.50 82 ALA A O 1
ATOM 615 N N . PRO A 1 83 ? 4.415 -8.086 -18.563 1.00 70.88 83 PRO A N 1
ATOM 616 C CA . PRO A 1 83 ? 4.502 -7.616 -17.180 1.00 70.88 83 PRO A CA 1
ATOM 617 C C . PRO A 1 83 ? 3.588 -6.418 -16.953 1.00 70.88 83 PRO A C 1
ATOM 619 O O . PRO A 1 83 ? 2.936 -6.326 -15.919 1.00 70.88 83 PRO A O 1
ATOM 622 N N . THR A 1 84 ? 3.452 -5.579 -17.980 1.00 74.00 84 THR A N 1
ATOM 623 C CA . THR A 1 84 ? 2.514 -4.461 -18.034 1.00 74.00 84 THR A CA 1
ATOM 624 C C . THR A 1 84 ? 1.066 -4.906 -17.841 1.00 74.00 84 THR A C 1
ATOM 626 O O . THR A 1 84 ? 0.396 -4.398 -16.953 1.00 74.00 84 THR A O 1
ATOM 629 N N . LEU A 1 85 ? 0.595 -5.910 -18.589 1.00 80.50 85 LEU A N 1
ATOM 630 C CA . LEU A 1 85 ? -0.787 -6.392 -18.487 1.00 80.50 85 LEU A CA 1
ATOM 631 C C . LEU A 1 85 ? -1.069 -7.054 -17.128 1.00 80.50 85 LEU A C 1
ATOM 633 O O . LEU A 1 85 ? -2.158 -6.901 -16.572 1.00 80.50 85 LEU A O 1
ATOM 637 N N . ALA A 1 86 ? -0.090 -7.782 -16.582 1.00 81.56 86 ALA A N 1
ATOM 638 C CA . ALA A 1 86 ? -0.189 -8.345 -15.238 1.00 81.56 86 ALA A CA 1
ATOM 639 C C . ALA A 1 86 ? -0.281 -7.236 -14.178 1.00 81.56 86 ALA A C 1
ATOM 641 O O . ALA A 1 86 ? -1.149 -7.294 -13.307 1.00 81.56 86 ALA A O 1
ATOM 642 N N . GLY A 1 87 ? 0.563 -6.206 -14.292 1.00 87.06 87 GLY A N 1
ATOM 643 C CA . GLY A 1 87 ? 0.530 -5.033 -13.423 1.00 87.06 87 GLY A CA 1
ATOM 644 C C . GLY A 1 87 ? -0.801 -4.287 -13.503 1.00 87.06 87 GLY A C 1
ATOM 645 O O . GLY A 1 87 ? -1.404 -4.007 -12.472 1.00 87.06 87 GLY A O 1
ATOM 646 N N . ASP A 1 88 ? -1.328 -4.062 -14.707 1.00 90.00 88 ASP A N 1
ATOM 647 C CA . ASP A 1 88 ? -2.616 -3.388 -14.917 1.00 90.00 88 ASP A CA 1
ATOM 648 C C . ASP A 1 88 ? -3.786 -4.183 -14.328 1.00 90.00 88 ASP A C 1
ATOM 650 O O . ASP A 1 88 ? -4.703 -3.611 -13.737 1.00 90.00 88 ASP A O 1
ATOM 654 N N . THR A 1 89 ? -3.737 -5.514 -14.435 1.00 89.50 89 THR A N 1
ATOM 655 C CA . THR A 1 89 ? -4.742 -6.401 -13.834 1.00 89.50 89 THR A CA 1
ATOM 656 C C . THR A 1 89 ? -4.724 -6.294 -12.309 1.00 89.50 89 THR A C 1
ATOM 658 O O . THR A 1 89 ? -5.778 -6.143 -11.691 1.00 89.50 89 THR A O 1
ATOM 661 N N . MET A 1 90 ? -3.538 -6.317 -11.692 1.00 90.62 90 MET A N 1
ATOM 662 C CA . MET A 1 90 ? -3.391 -6.152 -10.240 1.00 90.62 90 MET A CA 1
ATOM 663 C C . MET A 1 90 ? -3.821 -4.758 -9.782 1.00 90.62 90 MET A C 1
ATOM 665 O O . MET A 1 90 ? -4.509 -4.628 -8.769 1.00 90.62 90 MET A O 1
ATOM 669 N N . LEU A 1 91 ? -3.478 -3.722 -10.550 1.00 93.56 91 LEU A N 1
ATOM 670 C CA . LEU A 1 91 ? -3.884 -2.347 -10.287 1.00 93.56 91 LEU A CA 1
ATOM 671 C C . LEU A 1 91 ? -5.412 -2.218 -10.307 1.00 93.56 91 LEU A C 1
ATOM 673 O O . LEU A 1 91 ? -6.000 -1.719 -9.348 1.00 93.56 91 LEU A O 1
ATOM 677 N N . ALA A 1 92 ? -6.068 -2.718 -11.354 1.00 94.75 92 ALA A N 1
ATOM 678 C CA . ALA A 1 92 ? -7.523 -2.693 -11.470 1.00 94.75 92 ALA A CA 1
ATOM 679 C C . ALA A 1 92 ? -8.204 -3.464 -10.328 1.00 94.75 92 ALA A C 1
ATOM 681 O O . ALA A 1 92 ? -9.144 -2.959 -9.710 1.00 94.75 92 ALA A O 1
ATOM 682 N N . GLU A 1 93 ? -7.701 -4.657 -10.006 1.00 95.31 93 GLU A N 1
ATOM 683 C CA . GLU A 1 93 ? -8.243 -5.483 -8.929 1.00 95.31 93 GLU A CA 1
ATOM 684 C C . GLU A 1 93 ? -8.069 -4.818 -7.557 1.00 95.31 93 GLU A C 1
ATOM 686 O O . GLU A 1 93 ? -8.999 -4.816 -6.749 1.00 95.31 93 GLU A O 1
ATOM 691 N N . SER A 1 94 ? -6.933 -4.159 -7.311 1.00 96.44 94 SER A N 1
ATOM 692 C CA . SER A 1 94 ? -6.709 -3.411 -6.072 1.00 96.44 94 SER A CA 1
ATOM 693 C C . SER A 1 94 ? -7.740 -2.294 -5.877 1.00 96.44 94 SER A C 1
ATOM 695 O O . SER A 1 94 ? -8.342 -2.188 -4.808 1.00 96.44 94 SER A O 1
ATOM 697 N N . TYR A 1 95 ? -8.038 -1.514 -6.921 1.00 97.38 95 TYR A N 1
ATOM 698 C CA . TYR A 1 95 ? -9.045 -0.456 -6.853 1.00 97.38 95 TYR A CA 1
ATOM 699 C C . TYR A 1 95 ? -10.466 -1.001 -6.748 1.00 97.38 95 TYR A C 1
ATOM 701 O O . TYR A 1 95 ? -11.293 -0.398 -6.065 1.00 97.38 95 TYR A O 1
ATOM 709 N N . ARG A 1 96 ? -10.754 -2.157 -7.358 1.00 97.44 96 ARG A N 1
ATOM 710 C CA . ARG A 1 96 ? -12.035 -2.850 -7.179 1.00 97.44 96 ARG A CA 1
ATOM 711 C C . ARG A 1 96 ? -12.247 -3.245 -5.715 1.00 97.44 96 ARG A C 1
ATOM 713 O O . ARG A 1 96 ? -13.335 -3.026 -5.180 1.00 97.44 96 ARG A O 1
ATOM 720 N N . LEU A 1 97 ? -11.215 -3.784 -5.058 1.00 96.38 97 LEU A N 1
ATOM 721 C CA . LEU A 1 97 ? -11.250 -4.115 -3.631 1.00 96.38 97 LEU A CA 1
ATOM 722 C C . LEU A 1 97 ? -11.433 -2.858 -2.774 1.00 96.38 97 LEU A C 1
ATOM 724 O O . LEU A 1 97 ? -12.329 -2.834 -1.934 1.00 96.38 97 LEU A O 1
ATOM 728 N N . LEU A 1 98 ? -10.664 -1.793 -3.020 1.00 97.06 98 LEU A N 1
ATOM 729 C CA . LEU A 1 98 ? -10.805 -0.538 -2.271 1.00 97.06 98 LEU A CA 1
ATOM 730 C C . LEU A 1 98 ? -12.195 0.090 -2.443 1.00 97.06 98 LEU A C 1
ATOM 732 O O . LEU A 1 98 ? -12.797 0.526 -1.465 1.00 97.06 98 LEU A O 1
ATOM 736 N N . ALA A 1 99 ? -12.746 0.080 -3.658 1.00 97.00 99 ALA A N 1
ATOM 737 C CA . ALA A 1 99 ? -14.097 0.567 -3.925 1.00 97.00 99 ALA A CA 1
ATOM 738 C C . ALA A 1 99 ? -15.169 -0.242 -3.178 1.00 97.00 99 ALA A C 1
ATOM 740 O O . ALA A 1 99 ? -16.145 0.334 -2.700 1.00 97.00 99 ALA A O 1
ATOM 741 N N . SER A 1 100 ? -14.976 -1.558 -3.025 1.00 97.06 100 SER A N 1
ATOM 742 C CA . SER A 1 100 ? -15.921 -2.422 -2.304 1.00 97.06 100 SER A CA 1
ATOM 743 C C . SER A 1 100 ? -16.039 -2.110 -0.808 1.00 97.06 100 SER A C 1
ATOM 745 O O . SER A 1 100 ? -17.052 -2.447 -0.200 1.00 97.06 100 SER A O 1
ATOM 747 N N . LEU A 1 101 ? -15.044 -1.431 -0.225 1.00 95.81 101 LEU A N 1
ATOM 748 C CA . LEU A 1 101 ? -15.045 -1.025 1.183 1.00 95.81 101 LEU A CA 1
ATOM 749 C C . LEU A 1 101 ? -15.914 0.211 1.450 1.00 95.81 101 LEU A C 1
ATOM 751 O O . LEU A 1 101 ? -16.242 0.485 2.600 1.00 95.81 101 LEU A O 1
ATOM 755 N N . GLY A 1 102 ? -16.283 0.969 0.410 1.00 95.06 102 GLY A N 1
ATOM 756 C CA . GLY A 1 102 ? -17.112 2.167 0.558 1.00 95.06 102 GLY A CA 1
ATOM 757 C C . GLY A 1 102 ? -16.431 3.327 1.293 1.00 95.06 102 GLY A C 1
ATOM 758 O O . GLY A 1 102 ? -17.126 4.222 1.768 1.00 95.06 102 GLY A O 1
ATOM 759 N N . ASP A 1 103 ? -15.096 3.330 1.371 1.00 94.38 103 ASP A N 1
ATOM 760 C CA . ASP A 1 103 ? -14.300 4.373 2.026 1.00 94.38 103 ASP A CA 1
ATOM 761 C C . ASP A 1 103 ? -13.437 5.140 0.998 1.00 94.38 103 ASP A C 1
ATOM 763 O O . ASP A 1 103 ? -12.349 4.691 0.614 1.00 94.38 103 ASP A O 1
ATOM 767 N N . PRO A 1 104 ? -13.896 6.320 0.535 1.00 95.06 104 PRO A N 1
ATOM 768 C CA . PRO A 1 104 ? -13.152 7.140 -0.417 1.00 95.06 104 PRO A CA 1
ATOM 769 C C . PRO A 1 104 ? -11.809 7.642 0.119 1.00 95.06 104 PRO A C 1
ATOM 771 O O . PRO A 1 104 ? -10.923 7.955 -0.679 1.00 95.06 104 PRO A O 1
ATOM 774 N N . TRP A 1 105 ? -11.644 7.743 1.443 1.00 96.25 105 TRP A N 1
ATOM 775 C CA . TRP A 1 105 ? -10.394 8.199 2.043 1.00 96.25 105 TRP A CA 1
ATOM 776 C C . TRP A 1 105 ? -9.273 7.190 1.790 1.00 96.25 105 TRP A C 1
ATOM 778 O O . TRP A 1 105 ? -8.185 7.596 1.379 1.00 96.25 105 TRP A O 1
ATOM 788 N N . LEU A 1 106 ? -9.558 5.886 1.919 1.00 95.62 106 LEU A N 1
ATOM 789 C CA . LEU A 1 106 ? -8.596 4.821 1.608 1.00 95.62 106 LEU A CA 1
ATOM 790 C C . LEU A 1 106 ? -8.107 4.899 0.163 1.00 95.62 106 LEU A C 1
ATOM 792 O O . LEU A 1 106 ? -6.903 4.839 -0.078 1.00 95.62 106 LEU A O 1
ATOM 796 N N . ILE A 1 107 ? -9.030 5.077 -0.787 1.00 96.31 107 ILE A N 1
ATOM 797 C CA . ILE A 1 107 ? -8.692 5.212 -2.208 1.00 96.31 107 ILE A CA 1
ATOM 798 C C . ILE A 1 107 ? -7.773 6.419 -2.405 1.00 96.31 107 ILE A C 1
ATOM 800 O O . ILE A 1 107 ? -6.696 6.285 -2.973 1.00 96.31 107 ILE A O 1
ATOM 804 N N . GLN A 1 108 ? -8.156 7.591 -1.892 1.00 96.56 108 GLN A N 1
ATOM 805 C CA . GLN A 1 108 ? -7.378 8.818 -2.077 1.00 96.56 108 GLN A CA 1
ATOM 806 C C . GLN A 1 108 ? -5.973 8.725 -1.475 1.00 96.56 108 GLN A C 1
ATOM 808 O O . GLN A 1 108 ? -4.999 9.132 -2.111 1.00 96.56 108 GLN A O 1
ATOM 813 N N . VAL A 1 109 ? -5.864 8.210 -0.250 1.00 96.38 109 VAL A N 1
ATOM 814 C CA . VAL A 1 109 ? -4.593 8.103 0.472 1.00 96.38 109 VAL A CA 1
ATOM 815 C C . VAL A 1 109 ? -3.661 7.102 -0.205 1.00 96.38 109 VAL A C 1
ATOM 817 O O . VAL A 1 109 ? -2.507 7.437 -0.477 1.00 96.38 109 VAL A O 1
ATOM 820 N N . LEU A 1 110 ? -4.163 5.917 -0.559 1.00 96.44 110 LEU A N 1
ATOM 821 C CA . LEU A 1 110 ? -3.352 4.896 -1.221 1.00 96.44 110 LEU A CA 1
ATOM 822 C C . LEU A 1 110 ? -2.986 5.288 -2.657 1.00 96.44 110 LEU A C 1
ATOM 824 O O . LEU A 1 110 ? -1.847 5.064 -3.057 1.00 96.44 110 LEU A O 1
ATOM 828 N N . SER A 1 111 ? -3.875 5.946 -3.411 1.00 95.25 111 SER A N 1
ATOM 829 C CA . SER A 1 111 ? -3.549 6.461 -4.750 1.00 95.25 111 SER A CA 1
ATOM 830 C C . SER A 1 111 ? -2.422 7.490 -4.722 1.00 95.25 111 SER A C 1
ATOM 832 O O . SER A 1 111 ? -1.538 7.447 -5.572 1.00 95.25 111 SER A O 1
ATOM 834 N N . ARG A 1 112 ? -2.423 8.412 -3.749 1.00 94.81 112 ARG A N 1
ATOM 835 C CA . ARG A 1 112 ? -1.352 9.417 -3.613 1.00 94.81 112 ARG A CA 1
ATOM 836 C C . ARG A 1 112 ? -0.014 8.776 -3.272 1.00 94.81 112 ARG A C 1
ATOM 838 O O . ARG A 1 112 ? 1.002 9.129 -3.862 1.00 94.81 112 ARG A O 1
ATOM 845 N N . ALA A 1 113 ? -0.024 7.826 -2.344 1.00 93.25 113 ALA A N 1
ATOM 846 C CA . ALA A 1 113 ? 1.175 7.088 -1.980 1.00 93.25 113 ALA A CA 1
ATOM 847 C C . ALA A 1 113 ? 1.714 6.263 -3.155 1.00 93.25 113 ALA A C 1
ATOM 849 O O . ALA A 1 113 ? 2.921 6.238 -3.381 1.00 93.25 113 ALA A O 1
ATOM 850 N N . MET A 1 114 ? 0.821 5.647 -3.934 1.00 92.50 114 MET A N 1
ATOM 851 C CA . MET A 1 114 ? 1.189 4.909 -5.137 1.00 92.50 114 MET A CA 1
ATOM 852 C C . MET A 1 114 ? 1.794 5.837 -6.196 1.00 92.50 114 MET A C 1
ATOM 854 O O . MET A 1 114 ? 2.870 5.554 -6.704 1.00 92.50 114 MET A O 1
ATOM 858 N N . ALA A 1 115 ? 1.185 6.995 -6.461 1.00 90.19 115 ALA A N 1
ATOM 859 C CA . ALA A 1 115 ? 1.754 7.977 -7.383 1.00 90.19 115 ALA A CA 1
ATOM 860 C C . ALA A 1 115 ? 3.179 8.391 -6.969 1.00 90.19 115 ALA A C 1
ATOM 862 O O . ALA A 1 115 ? 4.090 8.367 -7.791 1.00 90.19 115 ALA A O 1
ATOM 863 N N . SER A 1 116 ? 3.399 8.667 -5.679 1.00 87.56 116 SER A N 1
ATOM 864 C CA . SER A 1 116 ? 4.730 8.996 -5.151 1.00 87.56 116 SER A CA 1
ATOM 865 C C . SER A 1 116 ? 5.733 7.843 -5.280 1.00 87.56 116 SER A C 1
ATOM 867 O O . SER A 1 116 ? 6.914 8.086 -5.532 1.00 87.56 116 SER A O 1
ATOM 869 N N . ALA A 1 117 ? 5.301 6.595 -5.086 1.00 87.50 117 ALA A N 1
ATOM 870 C CA . ALA A 1 117 ? 6.165 5.426 -5.239 1.00 87.50 117 ALA A CA 1
ATOM 871 C C . ALA A 1 117 ? 6.536 5.177 -6.710 1.00 87.50 117 ALA A C 1
ATOM 873 O O . ALA A 1 117 ? 7.697 4.877 -6.999 1.00 87.50 117 ALA A O 1
ATOM 874 N N . SER A 1 118 ? 5.592 5.379 -7.633 1.00 86.25 118 SER A N 1
ATOM 875 C CA . SER A 1 118 ? 5.835 5.298 -9.075 1.00 86.25 118 SER A CA 1
ATOM 876 C C . SER A 1 118 ? 6.737 6.431 -9.575 1.00 86.25 118 SER A C 1
ATOM 878 O O . SER A 1 118 ? 7.613 6.187 -10.396 1.00 86.25 118 SER A O 1
ATOM 880 N N . GLU A 1 119 ? 6.613 7.650 -9.042 1.00 85.00 119 GLU A N 1
ATOM 881 C CA . GLU A 1 119 ? 7.593 8.718 -9.296 1.00 85.00 119 GLU A CA 1
ATOM 882 C C . GLU A 1 119 ? 8.989 8.339 -8.784 1.00 85.00 119 GLU A C 1
ATOM 884 O O . GLU A 1 119 ? 9.985 8.607 -9.449 1.00 85.00 119 GLU A O 1
ATOM 889 N N . GLY A 1 120 ? 9.071 7.674 -7.626 1.00 82.38 120 GLY A N 1
ATOM 890 C CA . GLY A 1 120 ? 10.330 7.158 -7.088 1.00 82.38 120 GLY A CA 1
ATOM 891 C C . GLY A 1 120 ? 11.018 6.148 -8.007 1.00 82.38 120 GLY A C 1
ATOM 892 O O . GLY A 1 120 ? 12.245 6.130 -8.082 1.00 82.38 120 GLY A O 1
ATOM 893 N N . ALA A 1 121 ? 10.255 5.354 -8.760 1.00 77.50 121 ALA A N 1
ATOM 894 C CA . ALA A 1 121 ? 10.812 4.424 -9.740 1.00 77.50 121 ALA A CA 1
ATOM 895 C C . ALA A 1 121 ? 11.597 5.136 -10.859 1.00 77.50 121 ALA A C 1
ATOM 897 O O . ALA A 1 121 ? 12.530 4.558 -11.414 1.00 77.50 121 ALA A O 1
ATOM 898 N N . LEU A 1 122 ? 11.271 6.403 -11.142 1.00 80.31 122 LEU A N 1
ATOM 899 C CA . LEU A 1 122 ? 11.959 7.238 -12.132 1.00 80.31 122 LEU A CA 1
ATOM 900 C C . LEU A 1 122 ? 13.263 7.853 -11.603 1.00 80.31 122 LEU A C 1
ATOM 902 O O . LEU A 1 122 ? 14.027 8.416 -12.384 1.00 80.31 122 LEU A O 1
ATOM 906 N N . CYS A 1 123 ? 13.530 7.769 -10.297 1.00 83.25 123 CYS A N 1
ATOM 907 C CA . CYS A 1 123 ? 14.759 8.298 -9.719 1.00 83.25 123 CYS A CA 1
ATOM 908 C C . CYS A 1 123 ? 15.979 7.492 -10.174 1.00 83.25 123 CYS A C 1
ATOM 910 O O . CYS A 1 123 ? 15.967 6.256 -10.198 1.00 83.25 123 CYS A O 1
ATOM 912 N N . GLU A 1 124 ? 17.057 8.212 -10.484 1.00 79.31 124 GLU A N 1
ATOM 913 C CA . GLU A 1 124 ? 18.321 7.636 -10.951 1.00 79.31 124 GLU A CA 1
ATOM 914 C C . GLU A 1 124 ? 19.093 6.969 -9.811 1.00 79.31 124 GLU A C 1
ATOM 916 O O . GLU A 1 124 ? 19.695 5.908 -9.989 1.00 79.31 124 GLU A O 1
ATOM 921 N N . SER A 1 125 ? 19.063 7.573 -8.618 1.00 87.06 125 SER A N 1
ATOM 922 C CA . SER A 1 125 ? 19.753 7.026 -7.456 1.00 87.06 125 SER A CA 1
ATOM 923 C C . SER A 1 125 ? 18.870 6.043 -6.692 1.00 87.06 125 SER A C 1
ATOM 925 O O . SER A 1 125 ? 17.677 6.262 -6.470 1.00 87.06 125 SER A O 1
ATOM 927 N N . ARG A 1 126 ? 19.489 4.947 -6.247 1.00 84.00 126 ARG A N 1
ATOM 928 C CA . ARG A 1 126 ? 18.830 3.932 -5.421 1.00 84.00 126 ARG A CA 1
ATOM 929 C C . ARG A 1 126 ? 18.307 4.506 -4.102 1.00 84.00 126 ARG A C 1
ATOM 931 O O . ARG A 1 126 ? 17.215 4.139 -3.689 1.00 84.00 126 ARG A O 1
ATOM 938 N N . GLU A 1 127 ? 19.073 5.399 -3.482 1.00 88.56 127 GLU A N 1
ATOM 939 C CA . GLU A 1 127 ? 18.703 6.047 -2.220 1.00 88.56 127 GLU A CA 1
ATOM 940 C C . GLU A 1 127 ? 17.462 6.929 -2.399 1.00 88.56 127 GLU A C 1
ATOM 942 O O . GLU A 1 127 ? 16.495 6.788 -1.661 1.00 88.56 127 GLU A O 1
ATOM 947 N N . GLU A 1 128 ? 17.431 7.780 -3.431 1.00 87.69 128 GLU A N 1
ATOM 948 C CA . GLU A 1 128 ? 16.272 8.644 -3.689 1.00 87.69 128 GLU A CA 1
ATOM 949 C C . GLU A 1 128 ? 15.019 7.825 -4.031 1.00 87.69 128 GLU A C 1
ATOM 951 O O . GLU A 1 128 ? 13.919 8.129 -3.558 1.00 87.69 128 GLU A O 1
ATOM 956 N N . ARG A 1 129 ? 15.182 6.738 -4.801 1.00 87.81 129 ARG A N 1
ATOM 957 C CA . ARG A 1 129 ? 14.102 5.779 -5.062 1.00 87.81 129 ARG A CA 1
ATOM 958 C C . ARG A 1 129 ? 13.575 5.175 -3.763 1.00 87.81 129 ARG A C 1
ATOM 960 O O . ARG A 1 129 ? 12.365 5.196 -3.537 1.00 87.81 129 ARG A O 1
ATOM 967 N N . ALA A 1 130 ? 14.464 4.659 -2.913 1.00 89.12 130 ALA A N 1
ATOM 968 C CA . ALA A 1 130 ? 14.096 4.051 -1.639 1.00 89.12 130 ALA A CA 1
ATOM 969 C C . ALA A 1 130 ? 13.417 5.064 -0.706 1.00 89.12 130 ALA A C 1
ATOM 971 O O . ALA A 1 130 ? 12.406 4.741 -0.080 1.00 89.12 130 ALA A O 1
ATOM 972 N N . GLU A 1 131 ? 13.901 6.306 -0.655 1.00 90.56 131 GLU A N 1
ATOM 973 C CA . GLU A 1 131 ? 13.299 7.379 0.131 1.00 90.56 131 GLU A CA 1
ATOM 974 C C . GLU A 1 131 ? 11.866 7.672 -0.321 1.00 90.56 131 GLU A C 1
ATOM 976 O O . GLU A 1 131 ? 10.952 7.677 0.509 1.00 90.56 131 GLU A O 1
ATOM 981 N N . ARG A 1 132 ? 11.632 7.841 -1.626 1.00 87.12 132 ARG A N 1
ATOM 982 C CA . ARG A 1 132 ? 10.289 8.114 -2.158 1.00 87.12 132 ARG A CA 1
ATOM 983 C C . ARG A 1 132 ? 9.342 6.930 -1.996 1.00 87.12 132 ARG A C 1
ATOM 985 O O . ARG A 1 132 ? 8.211 7.111 -1.550 1.00 87.12 132 ARG A O 1
ATOM 992 N N . GLN A 1 133 ? 9.795 5.715 -2.292 1.00 89.75 133 GLN A N 1
ATOM 993 C CA . GLN A 1 133 ? 8.980 4.506 -2.139 1.00 89.75 133 GLN A CA 1
ATOM 994 C C . GLN A 1 133 ? 8.723 4.154 -0.661 1.00 89.75 133 GLN A C 1
ATOM 996 O O . GLN A 1 133 ? 7.703 3.547 -0.333 1.00 89.75 133 GLN A O 1
ATOM 1001 N N . SER A 1 134 ? 9.574 4.591 0.275 1.00 92.69 134 SER A N 1
ATOM 1002 C CA . SER A 1 134 ? 9.326 4.411 1.713 1.00 92.69 134 SER A CA 1
ATOM 1003 C C . SER A 1 134 ? 8.088 5.167 2.222 1.00 92.69 134 SER A C 1
ATOM 1005 O O . SER A 1 134 ? 7.458 4.721 3.183 1.00 92.69 134 SER A O 1
ATOM 1007 N N . LEU A 1 135 ? 7.671 6.244 1.539 1.00 92.31 135 LEU A N 1
ATOM 1008 C CA . LEU A 1 135 ? 6.432 6.978 1.844 1.00 92.31 135 LEU A CA 1
ATOM 1009 C C . LEU A 1 135 ? 5.177 6.117 1.637 1.00 92.31 135 LEU A C 1
ATOM 1011 O O . LEU A 1 135 ? 4.150 6.336 2.286 1.00 92.31 135 LEU A O 1
ATOM 1015 N N . TYR A 1 136 ? 5.260 5.102 0.774 1.00 94.88 136 TYR A N 1
ATOM 1016 C CA . TYR A 1 136 ? 4.198 4.114 0.614 1.00 94.88 136 TYR A CA 1
ATOM 1017 C C . TYR A 1 136 ? 3.981 3.319 1.907 1.00 94.88 136 TYR A C 1
ATOM 1019 O O . TYR A 1 136 ? 2.857 3.205 2.391 1.00 94.88 136 TYR A O 1
ATOM 1027 N N . HIS A 1 137 ? 5.067 2.859 2.531 1.00 95.69 137 HIS A N 1
ATOM 1028 C CA . HIS A 1 137 ? 5.040 2.119 3.794 1.00 95.69 137 HIS A CA 1
ATOM 1029 C C . HIS A 1 137 ? 4.590 2.996 4.969 1.00 95.69 137 HIS A C 1
ATOM 1031 O O . HIS A 1 137 ? 3.800 2.552 5.802 1.00 95.69 137 HIS A O 1
ATOM 1037 N N . GLU A 1 138 ? 5.021 4.261 4.998 1.00 96.62 138 GLU A N 1
ATOM 1038 C CA . GLU A 1 138 ? 4.496 5.268 5.930 1.00 96.62 138 GLU A CA 1
ATOM 1039 C C . GLU A 1 138 ? 2.970 5.406 5.801 1.00 96.62 138 GLU A C 1
ATOM 1041 O O . GLU A 1 138 ? 2.238 5.386 6.790 1.00 96.62 138 GLU A O 1
ATOM 1046 N N . THR A 1 139 ? 2.470 5.474 4.568 1.00 97.06 139 THR A N 1
ATOM 1047 C CA . THR A 1 139 ? 1.034 5.592 4.302 1.00 97.06 139 THR A CA 1
ATOM 1048 C C . THR A 1 139 ? 0.259 4.346 4.729 1.00 97.06 139 THR A C 1
ATOM 1050 O O . THR A 1 139 ? -0.833 4.453 5.284 1.00 97.06 139 THR A O 1
ATOM 1053 N N . ILE A 1 140 ? 0.819 3.154 4.531 1.00 97.25 140 ILE A N 1
ATOM 1054 C CA . ILE A 1 140 ? 0.208 1.906 5.001 1.00 97.25 140 ILE A CA 1
ATOM 1055 C C . ILE A 1 140 ? 0.068 1.906 6.530 1.00 97.25 140 ILE A C 1
ATOM 1057 O O . ILE A 1 140 ? -0.977 1.518 7.059 1.00 97.25 140 ILE A O 1
ATOM 1061 N N . ALA A 1 141 ? 1.085 2.395 7.244 1.00 96.19 141 ALA A N 1
ATOM 1062 C CA . ALA A 1 141 ? 1.014 2.556 8.692 1.00 96.19 141 ALA A CA 1
ATOM 1063 C C . ALA A 1 141 ? -0.096 3.528 9.109 1.00 96.19 141 ALA A C 1
ATOM 1065 O O . ALA A 1 141 ? -0.837 3.220 10.045 1.00 96.19 141 ALA A O 1
ATOM 1066 N N . LEU A 1 142 ? -0.258 4.643 8.383 1.00 95.88 142 LEU A N 1
ATOM 1067 C CA . LEU A 1 142 ? -1.346 5.604 8.591 1.00 95.88 142 LEU A CA 1
ATOM 1068 C C . LEU A 1 142 ? -2.717 4.957 8.391 1.00 95.88 142 LEU A C 1
ATOM 1070 O O . LEU A 1 142 ? -3.614 5.179 9.200 1.00 95.88 142 LEU A O 1
ATOM 1074 N N . VAL A 1 143 ? -2.875 4.133 7.354 1.00 96.12 143 VAL A N 1
ATOM 1075 C CA . VAL A 1 143 ? -4.111 3.381 7.113 1.00 96.12 143 VAL A CA 1
ATOM 1076 C C . VAL A 1 143 ? -4.409 2.435 8.277 1.00 96.12 143 VAL A C 1
ATOM 1078 O O . VAL A 1 143 ? -5.525 2.451 8.789 1.00 96.12 143 VAL A O 1
ATOM 1081 N N . GLY A 1 144 ? -3.433 1.655 8.750 1.00 94.88 144 GLY A N 1
ATOM 1082 C CA . GLY A 1 144 ? -3.657 0.748 9.882 1.00 94.88 144 GLY A CA 1
ATOM 1083 C C . GLY A 1 144 ? -3.981 1.485 11.186 1.00 94.88 144 GLY A C 1
ATOM 1084 O O . GLY A 1 144 ? -4.930 1.115 11.877 1.00 94.88 144 GLY A O 1
ATOM 1085 N N . ALA A 1 145 ? -3.286 2.591 11.475 1.00 93.44 145 ALA A N 1
ATOM 1086 C CA . ALA A 1 145 ? -3.581 3.439 12.631 1.00 93.44 145 ALA A CA 1
ATOM 1087 C C . ALA A 1 145 ? -4.989 4.056 12.549 1.00 93.44 145 ALA A C 1
ATOM 1089 O O . ALA A 1 145 ? -5.723 4.059 13.539 1.00 93.44 145 ALA A O 1
ATOM 1090 N N . HIS A 1 146 ? -5.397 4.511 11.358 1.00 92.38 146 HIS A N 1
ATOM 1091 C CA . HIS A 1 146 ? -6.748 5.008 11.102 1.00 92.38 146 HIS A CA 1
ATOM 1092 C C . HIS A 1 146 ? -7.804 3.926 11.357 1.00 92.38 146 HIS A C 1
ATOM 1094 O O . HIS A 1 146 ? -8.778 4.173 12.065 1.00 92.38 146 HIS A O 1
ATOM 1100 N N . GLN A 1 147 ? -7.583 2.704 10.860 1.00 91.69 147 GLN A N 1
ATOM 1101 C CA . GLN A 1 147 ? -8.497 1.581 11.089 1.00 91.69 147 GLN A CA 1
ATOM 1102 C C . GLN A 1 147 ? -8.591 1.179 12.567 1.00 91.69 147 GLN A C 1
ATOM 1104 O O . GLN A 1 147 ? -9.636 0.696 13.001 1.00 91.69 147 GLN A O 1
ATOM 1109 N N . ALA A 1 148 ? -7.541 1.411 13.354 1.00 89.81 148 ALA A N 1
ATOM 1110 C CA . ALA A 1 148 ? -7.552 1.206 14.800 1.00 89.81 148 ALA A CA 1
ATOM 1111 C C . ALA A 1 148 ? -8.150 2.379 15.601 1.00 89.81 148 ALA A C 1
ATOM 1113 O O . ALA A 1 148 ? -8.198 2.308 16.828 1.00 89.81 148 ALA A O 1
ATOM 1114 N N . GLY A 1 149 ? -8.572 3.467 14.945 1.00 87.44 149 GLY A N 1
ATOM 1115 C CA . GLY A 1 149 ? -9.053 4.675 15.621 1.00 87.44 149 GLY A CA 1
ATOM 1116 C C . GLY A 1 149 ? -7.972 5.393 16.438 1.00 87.44 149 GLY A C 1
ATOM 1117 O O . GLY A 1 149 ? -8.293 6.146 17.357 1.00 87.44 149 GLY A O 1
ATOM 1118 N N . GLN A 1 150 ? -6.693 5.152 16.135 1.00 84.44 150 GLN A N 1
ATOM 1119 C CA . GLN A 1 150 ? -5.573 5.775 16.833 1.00 84.44 150 GLN A CA 1
ATOM 1120 C C . GLN A 1 150 ? -5.358 7.203 16.322 1.00 84.44 150 GLN A C 1
ATOM 1122 O O . GLN A 1 150 ? -5.364 7.462 15.119 1.00 84.44 150 GLN A O 1
ATOM 1127 N N . THR A 1 151 ? -5.137 8.139 17.245 1.00 73.31 151 THR A N 1
ATOM 1128 C CA . THR A 1 151 ? -4.760 9.525 16.935 1.00 73.31 151 THR A CA 1
ATOM 1129 C C . THR A 1 151 ? -3.703 10.002 17.933 1.00 73.31 151 THR A C 1
ATOM 1131 O O . THR A 1 151 ? -3.748 9.619 19.100 1.00 73.31 151 THR A O 1
ATOM 1134 N N . GLY A 1 152 ? -2.760 10.847 17.499 1.00 72.25 152 GLY A N 1
ATOM 1135 C CA . GLY A 1 152 ? -1.812 11.526 18.395 1.00 72.25 152 GLY A CA 1
ATOM 1136 C C . GLY A 1 152 ? -0.333 11.176 18.186 1.00 72.25 152 GLY A C 1
ATOM 1137 O O . GLY A 1 152 ? 0.086 10.810 17.089 1.00 72.25 152 GLY A O 1
ATOM 1138 N N . GLY A 1 153 ? 0.471 11.369 19.241 1.00 68.88 153 GLY A N 1
ATOM 1139 C CA . GLY A 1 153 ? 1.937 11.244 19.211 1.00 68.88 153 GLY A CA 1
ATOM 1140 C C . GLY A 1 153 ? 2.432 9.845 18.841 1.00 68.88 153 GLY A C 1
ATOM 1141 O O . GLY A 1 153 ? 3.307 9.726 17.988 1.00 68.88 153 GLY A O 1
ATOM 1142 N N . ASP A 1 154 ? 1.793 8.804 19.377 1.00 77.88 154 ASP A N 1
ATOM 1143 C CA . ASP A 1 154 ? 2.145 7.403 19.104 1.00 77.88 154 ASP A CA 1
ATOM 1144 C C . ASP A 1 154 ? 1.965 7.042 17.622 1.00 77.88 154 ASP A C 1
ATOM 1146 O O . ASP A 1 154 ? 2.755 6.291 17.051 1.00 77.88 154 ASP A O 1
ATOM 1150 N N . THR A 1 155 ? 0.979 7.647 16.946 1.00 86.94 155 THR A N 1
ATOM 1151 C CA . THR A 1 155 ? 0.793 7.475 15.501 1.00 86.94 155 THR A CA 1
ATOM 1152 C C . THR A 1 155 ? 2.010 7.990 14.738 1.00 86.94 155 THR A C 1
ATOM 1154 O O . THR A 1 155 ? 2.504 7.294 13.858 1.00 86.94 155 THR A O 1
ATOM 1157 N N . ARG A 1 156 ? 2.551 9.165 15.090 1.00 89.69 156 ARG A N 1
ATOM 1158 C CA . ARG A 1 156 ? 3.706 9.761 14.394 1.00 89.69 156 ARG A CA 1
ATOM 1159 C C . ARG A 1 156 ? 4.944 8.863 14.450 1.00 89.69 156 ARG A C 1
ATOM 1161 O O . ARG A 1 156 ? 5.660 8.767 13.451 1.00 89.69 156 ARG A O 1
ATOM 1168 N N . ASP A 1 157 ? 5.192 8.226 15.587 1.00 90.56 157 ASP A N 1
ATOM 1169 C CA . ASP A 1 157 ? 6.341 7.336 15.753 1.00 90.56 157 ASP A CA 1
ATOM 1170 C C . ASP A 1 157 ? 6.161 6.040 14.954 1.00 90.56 157 ASP A C 1
ATOM 1172 O O . ASP A 1 157 ? 7.106 5.594 14.300 1.00 90.56 157 ASP A O 1
ATOM 1176 N N . LEU A 1 158 ? 4.936 5.498 14.893 1.00 91.56 158 LEU A N 1
ATOM 1177 C CA . LEU A 1 158 ? 4.599 4.365 14.023 1.00 91.56 158 LEU A CA 1
ATOM 1178 C C . LEU A 1 158 ? 4.789 4.696 12.535 1.00 91.56 158 LEU A C 1
ATOM 1180 O O . LEU A 1 158 ? 5.331 3.876 11.794 1.00 91.56 158 LEU A O 1
ATOM 1184 N N . LEU A 1 159 ? 4.398 5.897 12.096 1.00 94.62 159 LEU A N 1
ATOM 1185 C CA . LEU A 1 159 ? 4.603 6.340 10.711 1.00 94.62 159 LEU A CA 1
ATOM 1186 C C . LEU A 1 159 ? 6.097 6.396 10.363 1.00 94.62 159 LEU A C 1
ATOM 1188 O O . LEU A 1 159 ? 6.535 5.819 9.366 1.00 94.62 159 LEU A O 1
ATOM 1192 N N . GLN A 1 160 ? 6.903 7.031 11.220 1.00 94.62 160 GLN A N 1
ATOM 1193 C CA . GLN A 1 160 ? 8.352 7.124 11.011 1.00 94.62 160 GLN A CA 1
ATOM 1194 C C . GLN A 1 160 ? 9.032 5.754 11.051 1.00 94.62 160 GLN A C 1
ATOM 1196 O O . GLN A 1 160 ? 9.941 5.496 10.261 1.00 94.62 160 GLN A O 1
ATOM 1201 N N . TRP A 1 161 ? 8.602 4.873 11.953 1.00 96.06 161 TRP A N 1
ATOM 1202 C CA . TRP A 1 161 ? 9.072 3.493 12.017 1.00 96.06 161 TRP A CA 1
ATOM 1203 C C . TRP A 1 161 ? 8.792 2.746 10.709 1.00 96.06 161 TRP A C 1
ATOM 1205 O O . TRP A 1 161 ? 9.711 2.161 10.133 1.00 96.06 161 TRP A O 1
ATOM 1215 N N . ALA A 1 162 ? 7.563 2.828 10.196 1.00 96.56 162 ALA A N 1
ATOM 1216 C CA . ALA A 1 162 ? 7.173 2.160 8.960 1.00 96.56 162 ALA A CA 1
ATOM 1217 C C . ALA A 1 162 ? 7.943 2.693 7.748 1.00 96.56 162 ALA A C 1
ATOM 1219 O O . ALA A 1 162 ? 8.405 1.903 6.924 1.00 96.56 162 ALA A O 1
ATOM 1220 N N . ARG A 1 163 ? 8.170 4.012 7.682 1.00 95.81 163 ARG A N 1
ATOM 1221 C CA . ARG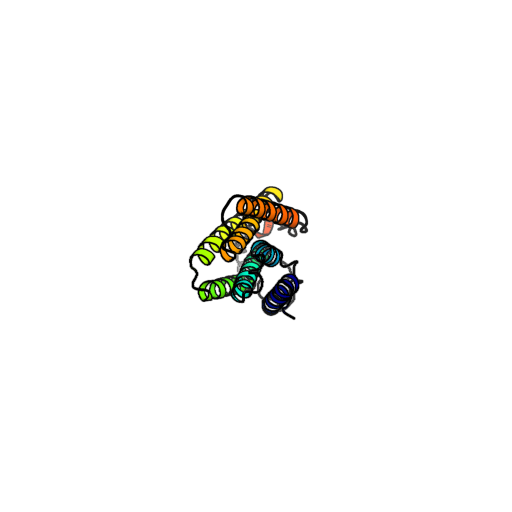 A 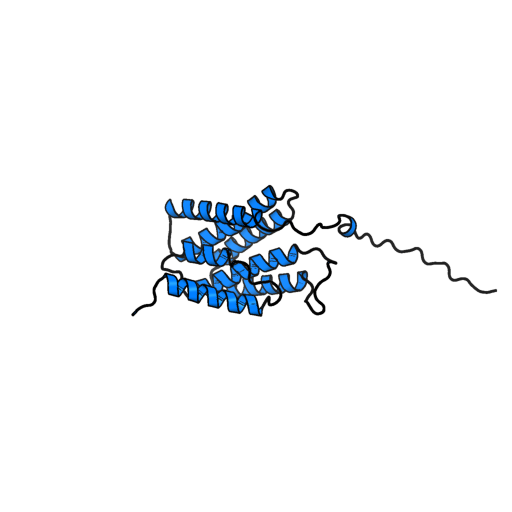1 163 ? 9.038 4.619 6.665 1.00 95.81 163 ARG A CA 1
ATOM 1222 C C . ARG A 1 163 ? 10.454 4.044 6.725 1.00 95.81 163 ARG A C 1
ATOM 1224 O O . ARG A 1 163 ? 10.996 3.641 5.703 1.00 95.81 163 ARG A O 1
ATOM 1231 N N . ARG A 1 164 ? 11.057 3.961 7.916 1.00 95.38 164 ARG A N 1
ATOM 1232 C CA . ARG A 1 164 ? 12.429 3.448 8.088 1.00 95.38 164 ARG A CA 1
ATOM 1233 C C . ARG A 1 164 ? 12.557 1.975 7.711 1.00 95.38 164 ARG A C 1
ATOM 1235 O O . ARG A 1 164 ? 13.522 1.617 7.045 1.00 95.38 164 ARG A O 1
ATOM 1242 N N . ILE A 1 165 ? 11.597 1.136 8.103 1.00 93.88 165 ILE A N 1
ATOM 1243 C CA . ILE A 1 165 ? 11.596 -0.280 7.710 1.00 93.88 165 ILE A CA 1
ATOM 1244 C C . ILE A 1 165 ? 11.391 -0.428 6.204 1.00 93.88 165 ILE A C 1
ATOM 1246 O O . ILE A 1 165 ? 12.110 -1.201 5.579 1.00 93.88 165 ILE A O 1
ATOM 1250 N N . GLY A 1 166 ? 10.457 0.326 5.617 1.00 92.06 166 GLY A N 1
ATOM 1251 C CA . GLY A 1 166 ? 10.248 0.338 4.170 1.00 92.06 166 GLY A CA 1
ATOM 1252 C C . GLY A 1 166 ? 11.521 0.729 3.419 1.00 92.06 166 GLY A C 1
ATOM 1253 O O . GLY A 1 166 ? 11.934 0.025 2.505 1.00 92.06 166 GLY A O 1
ATOM 1254 N N . HIS A 1 167 ? 12.193 1.795 3.857 1.00 93.06 167 HIS A N 1
ATOM 1255 C CA . HIS A 1 167 ? 13.473 2.220 3.293 1.00 93.06 167 HIS A CA 1
ATOM 1256 C C . HIS A 1 167 ? 14.543 1.127 3.393 1.00 93.06 167 HIS A C 1
ATOM 1258 O O . HIS A 1 167 ? 15.150 0.763 2.391 1.00 93.06 167 HIS A O 1
ATOM 1264 N N . ALA A 1 168 ? 14.752 0.569 4.590 1.00 90.31 168 ALA A N 1
ATOM 1265 C CA . ALA A 1 168 ? 15.736 -0.488 4.811 1.00 90.31 168 ALA A CA 1
ATOM 1266 C C . ALA A 1 168 ? 15.459 -1.714 3.928 1.00 90.31 168 ALA A C 1
ATOM 1268 O O . ALA A 1 168 ? 16.366 -2.205 3.265 1.00 90.31 168 ALA A O 1
ATOM 1269 N N . HIS A 1 169 ? 14.196 -2.139 3.831 1.00 87.69 169 HIS A N 1
ATOM 1270 C CA . HIS A 1 169 ? 13.797 -3.249 2.972 1.00 87.69 169 HIS A CA 1
ATOM 1271 C C . HIS A 1 169 ? 14.161 -3.010 1.501 1.00 87.69 169 HIS A C 1
ATOM 1273 O O . HIS A 1 169 ? 14.722 -3.893 0.858 1.00 87.69 169 HIS A O 1
ATOM 1279 N N . LEU A 1 170 ? 13.892 -1.813 0.974 1.00 85.50 170 LEU A N 1
ATOM 1280 C CA . LEU A 1 170 ? 14.217 -1.448 -0.410 1.00 85.50 170 LEU A CA 1
ATOM 1281 C C . LEU A 1 170 ? 15.735 -1.389 -0.655 1.00 85.50 170 LEU A C 1
ATOM 1283 O O . LEU A 1 170 ? 16.216 -1.732 -1.739 1.00 85.50 170 LEU A O 1
ATOM 1287 N N . MET A 1 171 ? 16.499 -1.018 0.372 1.00 88.19 171 MET A N 1
ATOM 1288 C CA . MET A 1 171 ? 17.963 -1.038 0.356 1.00 88.19 171 MET A CA 1
ATOM 1289 C C . MET A 1 171 ? 18.567 -2.445 0.517 1.00 88.19 171 MET A C 1
ATOM 1291 O O . MET A 1 171 ? 19.743 -2.636 0.196 1.00 88.19 171 MET A O 1
ATOM 1295 N N . ASP A 1 172 ? 17.772 -3.444 0.896 1.00 84.94 172 ASP A N 1
ATOM 1296 C CA . ASP A 1 172 ? 18.177 -4.856 0.930 1.00 84.94 172 ASP A CA 1
ATOM 1297 C C . ASP A 1 172 ? 17.803 -5.619 -0.354 1.00 84.94 172 ASP A C 1
ATOM 1299 O O . ASP A 1 172 ? 18.380 -6.672 -0.638 1.00 84.94 172 ASP A O 1
ATOM 1303 N N . LEU A 1 173 ? 16.866 -5.104 -1.161 1.00 69.94 173 LEU A N 1
ATOM 1304 C CA . LEU A 1 173 ? 16.496 -5.728 -2.436 1.00 69.94 173 LEU A CA 1
ATOM 1305 C C . LEU A 1 173 ? 17.681 -5.735 -3.414 1.00 69.94 173 LEU A C 1
ATOM 1307 O O . LEU A 1 173 ? 18.423 -4.755 -3.472 1.00 69.94 173 LEU A O 1
ATOM 1311 N N . PRO A 1 174 ? 17.866 -6.789 -4.229 1.00 65.06 174 PRO A N 1
ATOM 1312 C CA . PRO A 1 174 ? 18.874 -6.751 -5.281 1.00 65.06 174 PRO A CA 1
ATOM 1313 C C . PRO A 1 174 ? 18.624 -5.540 -6.197 1.00 65.06 174 PRO A C 1
ATOM 1315 O O . PRO A 1 174 ? 17.463 -5.179 -6.420 1.00 65.06 174 PRO A O 1
ATOM 1318 N N . PRO A 1 175 ? 19.681 -4.888 -6.720 1.00 58.47 175 PRO A N 1
ATOM 1319 C CA . PRO A 1 175 ? 19.499 -3.796 -7.667 1.00 58.47 175 PRO A CA 1
ATOM 1320 C C . PRO A 1 175 ? 18.651 -4.285 -8.849 1.00 58.47 175 PRO A C 1
ATOM 1322 O O . PRO A 1 175 ? 18.758 -5.462 -9.222 1.00 58.47 175 PRO A O 1
ATOM 1325 N N . PRO A 1 176 ? 17.802 -3.423 -9.440 1.00 54.62 176 PRO A N 1
ATOM 1326 C CA . PRO A 1 176 ? 17.077 -3.812 -10.637 1.00 54.62 176 PRO A CA 1
ATOM 1327 C C . PRO A 1 176 ? 18.096 -4.266 -11.687 1.00 54.62 176 PRO A C 1
ATOM 1329 O O . PRO A 1 176 ? 19.160 -3.655 -11.807 1.00 54.62 176 PRO A O 1
ATOM 1332 N N . PRO A 1 177 ? 17.816 -5.351 -12.424 1.00 50.78 177 PRO A N 1
ATOM 1333 C CA . PRO A 1 177 ? 18.737 -5.822 -13.441 1.00 50.78 177 PRO A CA 1
ATOM 1334 C C . PRO A 1 177 ? 18.910 -4.703 -14.467 1.00 50.78 177 PRO A C 1
ATOM 1336 O O . PRO A 1 177 ? 17.896 -4.151 -14.905 1.00 50.78 177 PRO A O 1
ATOM 1339 N N . ASP A 1 178 ? 20.152 -4.399 -14.848 1.00 43.09 178 ASP A N 1
ATOM 1340 C CA . ASP A 1 178 ? 20.488 -3.268 -15.716 1.00 43.09 178 ASP A CA 1
ATOM 1341 C C . ASP A 1 178 ? 19.493 -3.156 -16.882 1.00 43.09 178 ASP A C 1
ATOM 1343 O O . ASP A 1 178 ? 19.231 -4.114 -17.625 1.00 43.09 178 ASP A O 1
ATOM 1347 N N . THR A 1 179 ? 18.837 -2.004 -16.978 1.00 44.12 179 THR A N 1
ATOM 1348 C CA . THR A 1 179 ? 18.235 -1.542 -18.223 1.00 44.12 179 THR A CA 1
ATOM 1349 C C . THR A 1 179 ? 19.374 -1.032 -19.071 1.00 44.12 179 THR A C 1
ATOM 1351 O O . THR A 1 179 ? 19.903 0.044 -18.800 1.00 44.12 179 THR A O 1
ATOM 1354 N N . ASP A 1 180 ? 19.761 -1.809 -20.074 1.00 37.09 180 ASP A N 1
ATOM 1355 C CA . ASP A 1 180 ? 20.647 -1.322 -21.119 1.00 37.09 180 ASP A CA 1
ATOM 1356 C C . ASP A 1 180 ? 20.001 -0.054 -21.726 1.00 37.09 180 ASP A C 1
ATOM 1358 O O . ASP A 1 180 ? 18.870 -0.129 -22.230 1.00 37.09 180 ASP A O 1
ATOM 1362 N N . PRO A 1 181 ? 20.632 1.132 -21.632 1.00 37.06 181 PRO A N 1
ATOM 1363 C CA . PRO A 1 181 ? 20.023 2.404 -22.030 1.00 37.06 181 PRO A CA 1
ATOM 1364 C C . PRO A 1 181 ? 19.665 2.481 -23.526 1.00 37.06 181 PRO A C 1
ATOM 1366 O O . PRO A 1 181 ? 18.993 3.418 -23.952 1.00 37.06 181 PRO A O 1
ATOM 1369 N N . PHE A 1 182 ? 20.047 1.483 -24.327 1.00 40.59 182 PHE A N 1
ATOM 1370 C CA . PHE A 1 182 ? 19.745 1.403 -25.754 1.00 40.59 182 PHE A CA 1
ATOM 1371 C C . PHE A 1 182 ? 18.296 1.029 -26.112 1.00 40.59 182 PHE A C 1
ATOM 1373 O O . PHE A 1 182 ? 17.910 1.216 -27.264 1.00 40.59 182 PHE A O 1
ATOM 1380 N N . ILE A 1 183 ? 17.466 0.547 -25.175 1.00 43.66 183 ILE A N 1
ATOM 1381 C CA . ILE A 1 183 ? 16.074 0.141 -25.487 1.00 43.66 183 ILE A CA 1
ATOM 1382 C C . ILE A 1 183 ? 15.048 1.258 -25.200 1.00 43.66 183 ILE A C 1
ATOM 1384 O O . ILE A 1 183 ? 13.955 1.259 -25.763 1.00 43.66 183 ILE A O 1
ATOM 1388 N N . ALA A 1 184 ? 15.404 2.281 -24.415 1.00 38.28 184 ALA A N 1
ATOM 1389 C CA . ALA A 1 184 ? 14.497 3.387 -24.072 1.00 38.28 184 ALA A CA 1
ATOM 1390 C C . ALA A 1 184 ? 14.269 4.407 -25.212 1.00 38.28 184 ALA A C 1
ATOM 1392 O O . ALA A 1 184 ? 13.445 5.309 -25.081 1.00 38.28 184 ALA A O 1
ATOM 1393 N N . GLY A 1 185 ? 14.973 4.268 -26.337 1.00 34.09 185 GLY A N 1
ATOM 1394 C CA . GLY A 1 185 ? 14.925 5.196 -27.467 1.00 34.09 185 GLY A CA 1
ATOM 1395 C C . GLY A 1 185 ? 14.603 4.515 -28.789 1.00 34.09 185 GLY A C 1
ATOM 1396 O O . GLY A 1 185 ? 15.263 4.819 -29.776 1.00 34.09 185 GLY A O 1
ATOM 1397 N N . GLY A 1 186 ? 13.635 3.591 -28.808 1.00 32.09 186 GLY A N 1
ATOM 1398 C CA . GLY A 1 186 ? 13.152 2.910 -30.014 1.00 32.09 186 GLY A CA 1
ATOM 1399 C C . GLY A 1 186 ? 12.554 3.867 -31.050 1.00 32.09 186 GLY A C 1
ATOM 1400 O O . GLY A 1 186 ? 11.353 3.852 -31.304 1.00 32.09 186 GLY A O 1
ATOM 1401 N N . PHE A 1 187 ? 13.392 4.692 -31.672 1.00 36.47 187 PHE A N 1
ATOM 1402 C CA . PHE A 1 187 ? 13.132 5.227 -32.989 1.00 36.47 187 PHE A CA 1
ATOM 1403 C C . PHE A 1 187 ? 13.084 4.032 -33.928 1.00 36.47 187 PHE A C 1
ATOM 1405 O O . PHE A 1 187 ? 14.057 3.300 -34.103 1.00 36.47 187 PHE A O 1
ATOM 1412 N N . TYR A 1 188 ? 11.906 3.823 -34.496 1.00 38.94 188 TYR A N 1
ATOM 1413 C CA . TYR A 1 188 ? 11.744 3.051 -35.709 1.00 38.94 188 TYR A CA 1
ATOM 1414 C C . TYR A 1 188 ? 12.716 3.643 -36.741 1.00 38.94 188 TYR A C 1
ATOM 1416 O O . TYR A 1 188 ? 12.499 4.759 -37.206 1.00 38.94 188 TYR A O 1
ATOM 1424 N N . ASP A 1 189 ? 13.810 2.945 -37.040 1.00 40.97 189 ASP A N 1
ATOM 1425 C CA . ASP A 1 189 ? 14.645 3.242 -38.201 1.00 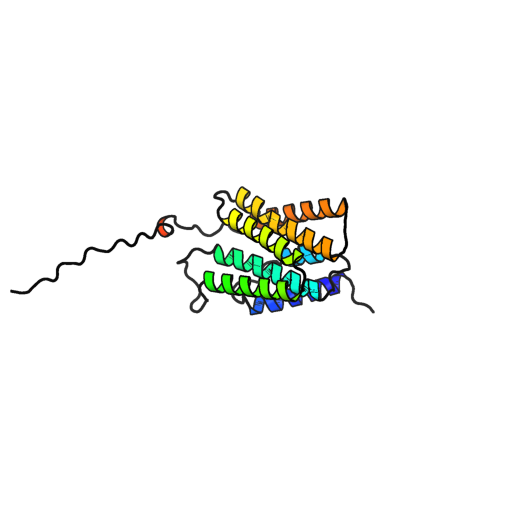40.97 189 ASP A CA 1
ATOM 1426 C C . ASP A 1 189 ? 14.027 2.465 -39.370 1.00 40.97 189 ASP A C 1
ATOM 1428 O O . ASP A 1 189 ? 14.169 1.235 -39.426 1.00 40.97 189 ASP A O 1
ATOM 1432 N N . PRO A 1 190 ? 13.229 3.098 -40.253 1.00 42.81 190 PRO A N 1
ATOM 1433 C CA . PRO A 1 190 ? 12.752 2.403 -41.429 1.00 42.81 190 PRO A CA 1
ATOM 1434 C C . PRO A 1 190 ? 13.983 2.097 -42.279 1.00 42.81 190 PRO A C 1
ATOM 1436 O O . PRO A 1 190 ? 14.550 2.984 -42.914 1.00 42.81 190 PRO A O 1
ATOM 1439 N N . LYS A 1 191 ? 14.405 0.826 -42.290 1.00 45.56 191 LYS A N 1
ATOM 1440 C CA . LYS A 1 191 ? 15.391 0.346 -43.261 1.00 45.56 191 LYS A CA 1
ATOM 1441 C C . LYS A 1 191 ? 14.970 0.863 -44.641 1.00 45.56 191 LYS A C 1
ATOM 1443 O O . LYS A 1 191 ? 13.817 0.631 -45.014 1.00 45.56 191 LYS A O 1
ATOM 1448 N N . PRO A 1 192 ? 15.854 1.539 -45.395 1.00 43.94 192 PRO A N 1
ATOM 1449 C CA . PRO A 1 192 ? 15.518 1.954 -46.744 1.00 43.94 192 PRO A CA 1
ATOM 1450 C C . PRO A 1 192 ? 15.151 0.703 -47.540 1.00 43.94 192 PRO A C 1
ATOM 1452 O O . PRO A 1 192 ? 15.903 -0.277 -47.550 1.00 43.94 192 PRO A O 1
ATOM 1455 N N . GLU A 1 193 ? 13.962 0.723 -48.141 1.00 46.06 193 GLU A N 1
ATOM 1456 C CA . GLU A 1 193 ? 13.501 -0.320 -49.047 1.00 46.06 193 GLU A CA 1
ATOM 1457 C C . GLU A 1 193 ? 14.602 -0.566 -50.083 1.00 46.06 193 GLU A C 1
ATOM 1459 O O . GLU A 1 193 ? 15.056 0.357 -50.765 1.00 46.06 193 GLU A O 1
ATOM 1464 N N . GLN A 1 194 ? 15.091 -1.806 -50.157 1.00 47.72 194 GLN A N 1
ATOM 1465 C CA . GLN A 1 194 ? 16.006 -2.175 -51.227 1.00 47.72 194 GLN A CA 1
ATOM 1466 C C . GLN A 1 194 ? 15.268 -1.993 -52.557 1.00 47.72 194 GLN A C 1
ATOM 1468 O O . GLN A 1 194 ? 14.136 -2.469 -52.678 1.00 47.72 194 GLN A O 1
ATOM 1473 N N . PRO A 1 195 ? 15.876 -1.329 -53.555 1.00 43.38 195 PRO A N 1
ATOM 1474 C CA . PRO A 1 195 ? 15.252 -1.198 -54.855 1.00 43.38 195 PRO A CA 1
ATOM 1475 C C . PRO A 1 195 ? 15.040 -2.595 -55.433 1.00 43.38 195 PRO A C 1
ATOM 1477 O O . PRO A 1 195 ? 15.970 -3.400 -55.529 1.00 43.38 195 PRO A O 1
ATOM 1480 N N . VAL A 1 196 ? 13.790 -2.876 -55.788 1.00 50.75 196 VAL A N 1
ATOM 1481 C CA . VAL A 1 196 ? 13.417 -4.068 -56.538 1.00 50.75 196 VAL A CA 1
ATOM 1482 C C . VAL A 1 196 ? 14.210 -4.032 -57.844 1.00 50.75 196 VAL A C 1
ATOM 1484 O O . VAL A 1 196 ? 14.107 -3.094 -58.629 1.00 50.75 196 VAL A O 1
ATOM 1487 N N . SER A 1 197 ? 15.078 -5.024 -58.019 1.00 51.56 197 SER A N 1
ATOM 1488 C CA . SER A 1 197 ? 15.869 -5.218 -59.227 1.00 51.56 197 SER A CA 1
ATOM 1489 C C . SER A 1 197 ? 14.944 -5.671 -60.354 1.00 51.56 197 SER A C 1
ATOM 1491 O O . SER A 1 197 ? 14.641 -6.862 -60.453 1.00 51.56 197 SER A O 1
ATOM 1493 N N . ASP A 1 198 ? 14.524 -4.750 -61.219 1.00 49.50 198 ASP A N 1
ATOM 1494 C CA . ASP A 1 198 ? 13.882 -5.113 -62.480 1.00 49.50 198 ASP A CA 1
ATOM 1495 C C . ASP A 1 198 ? 14.902 -5.840 -63.362 1.00 49.50 198 ASP A C 1
ATOM 1497 O O . ASP A 1 198 ? 15.951 -5.312 -63.733 1.00 49.50 198 ASP A O 1
ATOM 1501 N N . SER A 1 199 ? 14.598 -7.106 -63.637 1.00 47.12 199 SER A N 1
ATOM 1502 C CA . SER A 1 199 ? 15.358 -7.955 -64.546 1.00 47.12 199 SER A CA 1
ATOM 1503 C C . SER A 1 199 ? 15.035 -7.540 -65.981 1.00 47.12 199 SER A C 1
ATOM 1505 O O . SER A 1 199 ? 13.894 -7.696 -66.418 1.00 47.12 199 SER A O 1
ATOM 1507 N N . GLY A 1 200 ? 16.033 -7.009 -66.686 1.00 37.78 200 GLY A N 1
ATOM 1508 C CA . GLY A 1 200 ? 16.065 -6.895 -68.146 1.00 37.78 200 GLY A CA 1
ATOM 1509 C C . GLY A 1 200 ? 16.980 -7.949 -68.745 1.00 37.78 200 GLY A C 1
ATOM 1510 O O . GLY A 1 200 ? 18.014 -8.245 -68.102 1.00 37.78 200 GLY A O 1
#